Protein AF-A0A4Q5WMG8-F1 (afdb_monomer)

pLDDT: mean 74.18, std 16.04, range [34.22, 97.12]

Solvent-accessible surface area (backbone atoms only — not comparable to full-atom values): 19162 Å² total; per-residue (Å²): 140,80,82,79,72,59,67,67,62,57,50,54,51,52,55,51,47,68,37,91,47,24,36,39,25,26,40,69,76,47,24,26,70,40,66,24,59,32,27,23,61,64,59,67,42,54,52,83,79,45,47,76,34,47,55,70,83,68,33,53,94,82,35,58,58,57,60,50,50,57,48,37,65,74,70,71,45,76,41,74,49,71,60,38,54,49,50,34,102,74,25,78,77,41,50,23,27,38,36,38,31,67,62,82,51,93,60,24,33,36,37,39,44,38,79,52,71,91,78,73,96,59,90,67,56,60,63,52,51,55,48,40,53,52,28,49,5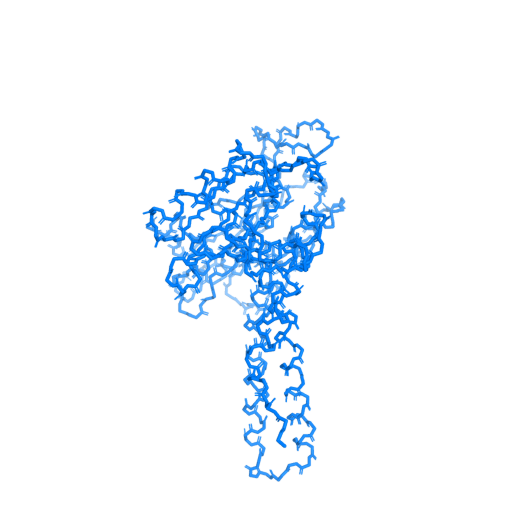2,52,32,59,63,48,49,53,59,42,52,49,52,36,50,51,36,54,59,48,58,76,76,50,54,80,88,48,45,63,60,38,49,50,51,41,54,50,37,57,50,49,49,55,52,38,52,64,54,31,64,67,58,65,36,86,66,64,72,56,39,82,36,59,63,64,64,42,50,51,52,39,50,52,51,47,52,70,75,66,66,83,74,69,46,78,42,79,48,72,50,87,84,65,75,65,42,80,38,27,63,68,55,51,33,51,37,51,40,36,51,52,50,52,38,54,62,50,27,35,99,86,42,82,82,22,38,37,37,42,34,38,46,82,39,75,79,42,77,42,86,45,95,89,54,79,62,42,63,43,41,82,45,77,48,80,46,57,68,34,88,74,75,58,78,93,43,63,90,43,54,56,37,71,61,39,59,96,53,92,89,56,73,18,44,55,49,27,50,32,42,48,42,25,49,59,72,66,50,78,79,82,135

Sequence (339 aa):
MIGAVPESATIASRVLDAMPFAVIGLSRRDTVTIVNPAAETLFQRSAPLLRGRPLTDLLPPDAPLLDFIDRARREGGVMSARSIRVASPHITPIDLDVSASPDGEEGGLVLTFLPVSRNVPDDTAAEVNAFAQIARMLGHEVKNPLAGIVGAAQLLARQARDEQQPLLTLIREEGARIERIVDRFTAFETFFSPRTRITNVHVVLDSVIDLAKASFGANSRFELLYDPSLPEIDVDPDHLHEAALNLVKNAIEAVGIGTKQPRISVATRYRAGFRFAGRDGPRARGALEISVTDNGPGVPEASVARVFEPFFTTKSGGAGIGLAVVVEIMQAHGGFVVL

Secondary structure (DSSP, 8-state):
------HHHHHHHHHHHH-SSEEEEE-TTSBEEEE-HHHHHHHTS-HHHHTTSBGGGTS-TT-HHHHHHHHHHHH-S-EEEEEEEEEETTEEEEEEEEEEEE-SSTT-EEEEEEE--SS---TTHHHHHHHHHHHHHHHHHHHHHHHHHHHHHHHHHTT--GGGHHHHHHHHHHHHHHHHHHHHHHGGGGGGS---EEE-HHHHHHHHHHHHHHHS-SSPEEEEE--TTPPPEEE-HHHHHHHHHHHHHHHHHHT-TT-SS-EEEEEEEEEET-----SSSSPPSEEEEEEEEE-SS---HHHHTTTTSTT--SSTT--S-HHHHHHHHHHHTT-----

Foldseek 3Di:
DPDPPPPVVVVVLVLQQPQCWWKWKADLQQATADTHPNVCVQLVHDPVVRHRHHCCVSAPPPQVVVVVLVVCLVVQAKDKDFQRWGDDPRGDTFGWIKIWGAPPPDNMIMIITHHHPPDDDDPPVPVVVSQLSSLQVCLVVVLVVLVVQLVVLVVCCVVDDPVCNVVSVVSNVVSVVVNVVSCLSNLLPPLQDAPWDFDDLVVLLVVLVVCCCVVLDDQEAEAEAEDPPDGTDGGRSVLSNLLSNLLSVVQSVQCPDPHDHKYKYWYWDWAAQDFFDDPPDDTDRIDIDIDIDIPGPDDPPVCQVPLLPAQDDPDDPDRSRSNVSNQSNQVSVRHGDHD

Nearest PDB structures (foldseek):
  5idj-assembly1_A-2  TM=5.979E-01  e=4.899E-11  Caulobacter vibrioides
  5idm-assembly2_B  TM=8.569E-01  e=1.133E-08  Caulobacter vibrioides
  3bwl-assembly2_C  TM=7.273E-01  e=2.717E-04  Haloarcula marismortui ATCC 43049
  3bwl-assembly2_D  TM=6.936E-01  e=2.565E-04  Haloarcula marismortui ATCC 43049
  3luq-assembly1_D  TM=7.312E-01  e=8.070E-04  Geobacter sulfurreducens PCA

Radius of gyration: 25.14 Å; Cα contacts (8 Å, |Δi|>4): 474; chains: 1; bounding box: 62×60×69 Å

Structure (mmCIF, N/CA/C/O backbone):
data_AF-A0A4Q5WMG8-F1
#
_entry.id   AF-A0A4Q5WMG8-F1
#
loop_
_atom_site.group_PDB
_atom_site.id
_atom_site.type_symbol
_atom_site.label_atom_id
_atom_site.label_alt_id
_atom_site.label_comp_id
_atom_site.label_asym_id
_atom_site.label_entity_id
_atom_site.label_seq_id
_atom_site.pdbx_PDB_ins_code
_atom_site.Cartn_x
_atom_site.Cartn_y
_atom_site.Cartn_z
_atom_site.occupancy
_atom_site.B_iso_or_equiv
_atom_site.auth_seq_id
_atom_site.auth_comp_id
_atom_site.auth_asym_id
_atom_site.auth_atom_id
_atom_site.pdbx_PDB_model_num
ATOM 1 N N . MET A 1 1 ? 30.616 -38.079 6.920 1.00 34.22 1 MET A N 1
ATOM 2 C CA . MET A 1 1 ? 30.778 -36.621 6.749 1.00 34.22 1 MET A CA 1
ATOM 3 C C . MET A 1 1 ? 29.888 -36.189 5.601 1.00 34.22 1 MET A C 1
ATOM 5 O O . MET A 1 1 ? 30.262 -36.388 4.456 1.00 34.22 1 MET A O 1
ATOM 9 N N . ILE A 1 2 ? 28.686 -35.703 5.902 1.00 39.81 2 ILE A N 1
ATOM 10 C CA . ILE A 1 2 ? 27.792 -35.087 4.917 1.00 39.81 2 ILE A CA 1
ATOM 11 C C . ILE A 1 2 ? 27.832 -33.604 5.265 1.00 39.81 2 ILE A C 1
ATOM 13 O O . ILE A 1 2 ? 27.447 -33.230 6.371 1.00 39.81 2 ILE A O 1
ATOM 17 N N . GLY A 1 3 ? 28.446 -32.805 4.392 1.00 37.12 3 GLY A N 1
ATOM 18 C CA . GLY A 1 3 ? 28.629 -31.376 4.610 1.00 37.12 3 GLY A CA 1
ATOM 19 C C . GLY A 1 3 ? 27.275 -30.690 4.718 1.00 37.12 3 GLY A C 1
ATOM 20 O O . GLY A 1 3 ? 26.473 -30.759 3.790 1.00 37.12 3 GLY A O 1
ATOM 21 N N . ALA A 1 4 ? 27.023 -30.053 5.858 1.00 41.16 4 ALA A N 1
ATOM 22 C CA . ALA A 1 4 ? 25.911 -29.135 6.009 1.00 41.16 4 ALA A CA 1
ATOM 23 C C . ALA A 1 4 ? 26.145 -27.962 5.049 1.00 41.16 4 ALA A C 1
ATOM 25 O O . ALA A 1 4 ? 27.058 -27.161 5.250 1.00 41.16 4 ALA A O 1
ATOM 26 N N . VAL A 1 5 ? 25.354 -27.883 3.979 1.00 46.25 5 VAL A N 1
ATOM 27 C CA . VAL A 1 5 ? 25.196 -26.628 3.239 1.00 46.25 5 VAL A CA 1
ATOM 28 C C . VAL A 1 5 ? 24.639 -25.618 4.250 1.00 46.25 5 VAL A C 1
ATOM 30 O O . VAL A 1 5 ? 23.683 -25.961 4.950 1.00 46.25 5 VAL A O 1
ATOM 33 N N . PRO A 1 6 ? 25.239 -24.426 4.409 1.00 51.66 6 PRO A N 1
ATO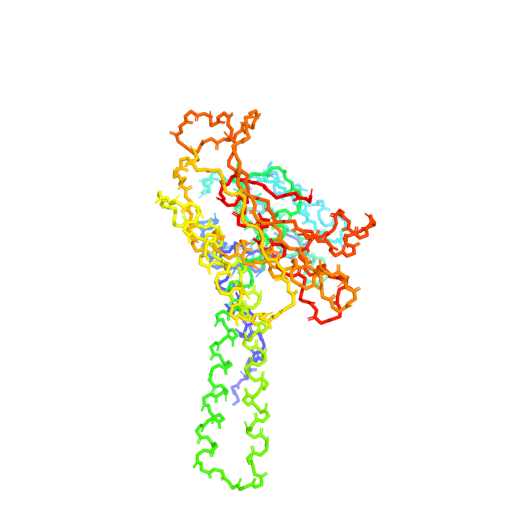M 34 C CA . PRO A 1 6 ? 24.832 -23.491 5.449 1.00 51.66 6 PRO A CA 1
ATOM 35 C C . PRO A 1 6 ? 23.354 -23.134 5.265 1.00 51.66 6 PRO A C 1
ATOM 37 O O . PRO A 1 6 ? 22.924 -22.749 4.178 1.00 51.66 6 PRO A O 1
ATOM 40 N N . GLU A 1 7 ? 22.574 -23.288 6.331 1.00 54.72 7 GLU A N 1
ATOM 41 C CA . GLU A 1 7 ? 21.117 -23.099 6.393 1.00 54.72 7 GLU A CA 1
ATOM 42 C C . GLU A 1 7 ? 20.665 -21.772 5.746 1.00 54.72 7 GLU A C 1
ATOM 44 O O . GLU A 1 7 ? 19.671 -21.728 5.020 1.00 54.72 7 GLU A O 1
ATOM 49 N N . SER A 1 8 ? 21.489 -20.724 5.868 1.00 47.50 8 SER A N 1
ATOM 50 C CA . SER A 1 8 ? 21.304 -19.410 5.238 1.00 47.50 8 SER A CA 1
ATOM 51 C C . SER A 1 8 ? 21.276 -19.435 3.703 1.00 47.50 8 SER A C 1
ATOM 53 O O . SER A 1 8 ? 20.473 -18.727 3.100 1.00 47.50 8 SER A O 1
ATOM 55 N N . ALA A 1 9 ? 22.101 -20.265 3.050 1.00 53.78 9 ALA A N 1
ATOM 56 C CA . ALA A 1 9 ? 22.107 -20.398 1.588 1.00 53.78 9 ALA A CA 1
ATOM 57 C C . ALA A 1 9 ? 20.835 -21.096 1.077 1.00 53.78 9 ALA A C 1
ATOM 59 O O . ALA A 1 9 ? 20.340 -20.798 -0.010 1.00 53.78 9 ALA A O 1
ATOM 60 N N . THR A 1 10 ? 20.266 -21.986 1.896 1.00 61.75 10 THR A N 1
ATOM 61 C CA . THR A 1 10 ? 19.022 -22.696 1.573 1.00 61.75 10 THR A CA 1
ATOM 62 C C . THR A 1 10 ? 17.812 -21.766 1.684 1.00 61.75 10 THR A C 1
ATOM 64 O O . THR A 1 10 ? 16.914 -21.829 0.847 1.00 61.75 10 THR A O 1
ATOM 67 N N . ILE A 1 11 ? 17.798 -20.872 2.678 1.00 58.81 11 ILE A N 1
ATOM 68 C CA . ILE A 1 11 ? 16.743 -19.860 2.839 1.00 58.81 11 ILE A CA 1
ATOM 69 C C . ILE A 1 11 ? 16.797 -18.842 1.696 1.00 58.81 11 ILE A C 1
ATOM 71 O O . ILE A 1 11 ? 15.778 -18.607 1.056 1.00 58.81 11 ILE A O 1
ATOM 75 N N . ALA A 1 12 ? 17.978 -18.299 1.379 1.00 58.78 12 ALA A N 1
ATOM 76 C CA . ALA A 1 12 ? 18.135 -17.333 0.290 1.00 58.78 12 ALA A CA 1
ATOM 77 C C . ALA A 1 12 ? 17.673 -17.893 -1.068 1.00 58.78 12 ALA A C 1
ATOM 79 O O . ALA A 1 12 ? 16.980 -17.201 -1.809 1.00 58.78 12 ALA A O 1
ATOM 80 N N . SER A 1 13 ? 17.988 -19.162 -1.366 1.00 69.69 13 SER A N 1
ATOM 81 C CA . SER A 1 13 ? 17.508 -19.832 -2.583 1.00 69.69 13 SER A CA 1
ATOM 82 C C . SER A 1 13 ? 15.987 -19.962 -2.608 1.00 69.69 13 SER A C 1
ATOM 84 O O . SER A 1 13 ? 15.378 -19.693 -3.634 1.00 69.69 13 SER A O 1
ATOM 86 N N . ARG A 1 14 ? 15.358 -20.344 -1.488 1.00 64.25 14 ARG A N 1
ATOM 87 C CA . ARG A 1 14 ? 13.894 -20.484 -1.415 1.00 64.25 14 ARG A CA 1
ATOM 88 C C . ARG A 1 14 ? 13.180 -19.150 -1.587 1.00 64.25 14 ARG A C 1
ATOM 90 O O . ARG A 1 14 ? 12.197 -19.089 -2.316 1.00 64.25 14 ARG A O 1
ATOM 97 N N . VAL A 1 15 ? 13.698 -18.099 -0.951 1.00 61.25 15 VAL A N 1
ATOM 98 C CA . VAL A 1 15 ? 13.162 -16.741 -1.090 1.00 61.25 15 VAL A CA 1
ATOM 99 C C . VAL A 1 15 ? 13.265 -16.292 -2.544 1.00 61.25 15 VAL A C 1
ATOM 101 O O . VAL A 1 15 ? 12.275 -15.845 -3.105 1.00 61.25 15 VAL A O 1
ATOM 104 N N . LEU A 1 16 ? 14.428 -16.468 -3.176 1.00 72.94 16 LEU A N 1
ATOM 105 C CA . LEU A 1 16 ? 14.641 -16.125 -4.581 1.00 72.94 16 LEU A CA 1
ATOM 106 C C . LEU A 1 16 ? 13.703 -16.900 -5.525 1.00 72.94 16 LEU A C 1
ATOM 108 O O . LEU A 1 16 ? 13.130 -16.308 -6.442 1.00 72.94 16 LEU A O 1
ATOM 112 N N . ASP A 1 17 ? 13.536 -18.204 -5.293 1.00 75.88 17 ASP A N 1
ATOM 113 C CA . ASP A 1 17 ? 12.710 -19.075 -6.133 1.00 75.88 17 ASP A CA 1
ATOM 114 C C . ASP A 1 17 ? 11.219 -18.739 -6.049 1.00 75.88 17 ASP A C 1
ATOM 116 O O . ASP A 1 17 ? 10.491 -18.897 -7.029 1.00 75.88 17 ASP A O 1
ATOM 120 N N . ALA A 1 18 ? 10.761 -18.258 -4.895 1.00 67.06 18 ALA A N 1
ATOM 121 C CA . ALA A 1 18 ? 9.368 -17.891 -4.692 1.00 67.06 18 ALA A CA 1
ATOM 122 C C . ALA A 1 18 ? 9.065 -16.409 -5.018 1.00 67.06 18 ALA A C 1
ATOM 124 O O . ALA A 1 18 ? 7.905 -16.000 -4.939 1.00 67.06 18 ALA A O 1
ATOM 125 N N . MET A 1 19 ? 10.059 -15.616 -5.455 1.00 64.12 19 MET A N 1
ATOM 126 C CA . MET A 1 19 ? 9.819 -14.247 -5.931 1.00 64.12 19 MET A CA 1
ATOM 127 C C . MET A 1 19 ? 8.925 -14.245 -7.189 1.00 64.12 19 MET A C 1
ATOM 129 O O . MET A 1 19 ? 9.229 -14.938 -8.162 1.00 64.12 19 MET A O 1
ATOM 133 N N . PRO A 1 20 ? 7.855 -13.425 -7.227 1.00 55.47 20 PRO A N 1
ATOM 134 C CA . PRO A 1 20 ? 6.907 -13.380 -8.346 1.00 55.47 20 PRO A CA 1
ATOM 135 C C . PRO A 1 20 ? 7.410 -12.564 -9.548 1.00 55.47 20 PRO A C 1
ATOM 137 O O . PRO A 1 20 ? 6.746 -12.505 -10.582 1.00 55.47 20 PRO A O 1
ATOM 140 N N . PHE A 1 21 ? 8.564 -11.914 -9.411 1.00 72.62 21 PHE A N 1
ATOM 141 C CA . PHE A 1 21 ? 9.220 -11.130 -10.448 1.00 72.62 21 PHE A CA 1
ATOM 142 C C . PHE A 1 21 ? 10.536 -11.787 -10.859 1.00 72.62 21 PHE A C 1
ATOM 144 O O . PHE A 1 21 ? 11.177 -12.498 -10.078 1.00 72.62 21 PHE A O 1
ATOM 151 N N . ALA A 1 22 ? 10.929 -11.572 -12.112 1.00 83.94 22 ALA A N 1
ATOM 152 C CA . ALA A 1 22 ? 12.136 -12.179 -12.645 1.00 83.94 22 ALA A CA 1
ATOM 153 C C . ALA A 1 22 ? 13.376 -11.533 -12.019 1.00 83.94 22 ALA A C 1
ATOM 155 O O . ALA A 1 22 ? 13.485 -10.307 -11.958 1.00 83.94 22 ALA A O 1
ATOM 156 N N . VAL A 1 23 ? 14.311 -12.376 -11.584 1.00 86.94 23 VAL A N 1
ATOM 157 C CA . VAL A 1 23 ? 15.609 -11.971 -11.042 1.00 86.94 23 VAL A CA 1
ATOM 158 C C . VAL A 1 23 ? 16.715 -12.690 -11.803 1.00 86.94 23 VAL A C 1
ATOM 160 O O . VAL A 1 23 ? 16.703 -13.919 -11.923 1.00 86.94 23 VAL A O 1
ATOM 163 N N . ILE A 1 24 ? 17.678 -11.918 -12.307 1.00 92.62 24 ILE A N 1
ATOM 164 C CA . ILE A 1 24 ? 18.869 -12.422 -12.995 1.00 92.62 24 ILE A CA 1
ATOM 165 C C . ILE A 1 24 ? 20.121 -11.845 -12.353 1.00 92.62 24 ILE A C 1
ATOM 167 O O . ILE A 1 24 ? 20.258 -10.638 -12.233 1.00 92.62 24 ILE A O 1
ATOM 171 N N . GLY A 1 25 ? 21.068 -12.706 -12.001 1.00 91.19 25 GLY A N 1
ATOM 172 C CA . GLY A 1 25 ? 22.419 -12.291 -11.626 1.00 91.19 25 GLY A CA 1
ATOM 173 C C . GLY A 1 25 ? 23.333 -12.302 -12.842 1.00 91.19 25 GLY A C 1
ATOM 174 O O . GLY A 1 25 ? 23.215 -13.193 -13.685 1.00 91.19 25 GLY A O 1
ATOM 175 N N . LEU A 1 26 ? 24.252 -11.348 -12.923 1.00 93.88 26 LEU A N 1
ATOM 176 C CA . LEU A 1 26 ? 25.259 -11.227 -13.968 1.00 93.88 26 LEU A CA 1
ATOM 177 C C . LEU A 1 26 ? 26.656 -11.125 -13.354 1.00 93.88 26 LEU A C 1
ATOM 179 O O . LEU A 1 26 ? 26.894 -10.328 -12.452 1.00 93.88 26 LEU A O 1
ATOM 183 N N . SER A 1 27 ? 27.610 -11.873 -13.906 1.00 92.62 27 SER A N 1
ATOM 184 C CA . SER A 1 27 ? 29.038 -11.707 -13.609 1.00 92.62 27 SER A CA 1
ATOM 185 C C . SER A 1 27 ? 29.580 -10.410 -14.211 1.00 92.62 27 SER A C 1
ATOM 187 O O . SER A 1 27 ? 28.927 -9.799 -15.050 1.00 92.62 27 SER A O 1
ATOM 189 N N . ARG A 1 28 ? 30.833 -10.039 -13.918 1.00 88.69 28 ARG A N 1
ATOM 190 C CA . ARG A 1 28 ? 31.536 -8.906 -14.563 1.00 88.69 28 ARG A CA 1
ATOM 191 C C . ARG A 1 28 ? 31.589 -8.948 -16.099 1.00 88.69 28 ARG A C 1
ATOM 193 O O . ARG A 1 28 ? 31.864 -7.929 -16.722 1.00 88.69 28 ARG A O 1
ATOM 200 N N . ARG A 1 29 ? 31.353 -10.110 -16.714 1.00 89.81 29 ARG A N 1
ATOM 201 C CA . ARG A 1 29 ? 31.344 -10.306 -18.176 1.00 89.81 29 ARG A CA 1
ATOM 202 C C . ARG A 1 29 ? 29.933 -10.528 -18.734 1.00 89.81 29 ARG A C 1
ATOM 204 O O . ARG A 1 29 ? 29.784 -11.244 -19.719 1.00 89.81 29 ARG A O 1
ATOM 211 N N . ASP A 1 30 ? 28.909 -10.031 -18.042 1.00 90.75 30 ASP A N 1
ATOM 212 C CA . ASP A 1 30 ? 27.487 -10.166 -18.411 1.00 90.75 30 ASP A CA 1
ATOM 213 C C . ASP A 1 30 ? 27.039 -11.610 -18.644 1.00 90.75 30 ASP A C 1
ATOM 215 O O . ASP A 1 30 ? 26.125 -11.903 -19.414 1.00 90.75 30 ASP A O 1
ATOM 219 N N . THR A 1 31 ? 27.701 -12.535 -17.951 1.00 94.25 31 THR A N 1
ATOM 220 C CA . THR A 1 31 ? 27.341 -13.948 -17.953 1.00 94.25 31 THR A CA 1
ATOM 221 C C . THR A 1 31 ? 26.332 -14.201 -16.848 1.00 94.25 31 THR A C 1
ATOM 223 O O . THR A 1 31 ? 26.583 -13.828 -15.705 1.00 94.25 31 THR A O 1
ATOM 226 N N . VAL A 1 32 ? 25.225 -14.864 -17.167 1.00 94.50 32 VAL A N 1
ATOM 227 C CA . VAL A 1 32 ? 24.146 -15.147 -16.217 1.00 94.50 32 VAL A CA 1
ATOM 228 C C . VAL A 1 32 ? 24.626 -16.087 -15.103 1.00 94.50 32 VAL A C 1
ATOM 230 O O . VAL A 1 32 ? 25.038 -17.217 -15.370 1.00 94.50 32 VAL A O 1
ATOM 233 N N . THR A 1 33 ? 24.553 -15.638 -13.851 1.00 91.75 33 THR A N 1
ATOM 234 C CA . THR A 1 33 ? 24.961 -16.383 -12.644 1.00 91.75 33 THR A CA 1
ATOM 235 C C . THR A 1 33 ? 23.762 -16.870 -11.833 1.00 91.75 33 THR A C 1
ATOM 237 O O . THR A 1 33 ? 23.741 -18.020 -11.392 1.00 91.75 33 THR A O 1
ATOM 240 N N . ILE A 1 34 ? 22.734 -16.033 -11.687 1.00 89.25 34 ILE A N 1
ATOM 241 C CA . ILE A 1 34 ? 21.521 -16.317 -10.912 1.00 89.25 34 ILE A CA 1
ATOM 242 C C . ILE A 1 34 ? 20.316 -16.270 -11.849 1.00 89.25 34 ILE A C 1
ATOM 244 O O . ILE A 1 34 ? 20.245 -15.416 -12.726 1.00 89.25 34 ILE A O 1
ATOM 248 N N . VAL A 1 35 ? 19.387 -17.208 -11.671 1.00 92.06 35 VAL A N 1
ATOM 249 C CA . VAL A 1 35 ? 18.112 -17.278 -12.397 1.00 92.06 35 VAL A CA 1
ATOM 250 C C . VAL A 1 35 ? 17.090 -17.878 -11.448 1.00 92.06 35 VAL A C 1
ATOM 252 O O . VAL A 1 35 ? 17.360 -18.963 -10.917 1.00 92.06 35 VAL A O 1
ATOM 255 N N . ASN A 1 36 ? 15.966 -17.190 -11.261 1.00 88.81 36 ASN A N 1
ATOM 256 C CA . ASN A 1 36 ? 14.803 -17.695 -10.535 1.00 88.81 36 ASN A CA 1
ATOM 257 C C . ASN A 1 36 ? 13.689 -18.178 -11.499 1.00 88.81 36 ASN A C 1
ATOM 259 O O . ASN A 1 36 ? 13.740 -17.870 -12.694 1.00 88.81 36 ASN A O 1
ATOM 263 N N . PRO A 1 37 ? 12.655 -18.893 -11.018 1.00 86.69 37 PRO A N 1
ATOM 264 C CA . PRO A 1 37 ? 11.574 -19.418 -11.861 1.00 86.69 37 PRO A CA 1
ATOM 265 C C . PRO A 1 37 ? 10.799 -18.350 -12.649 1.00 86.69 37 PRO A C 1
ATOM 267 O O . PRO A 1 37 ? 10.381 -18.575 -13.790 1.00 86.69 37 PRO A O 1
ATOM 270 N N . ALA A 1 38 ? 10.632 -17.152 -12.083 1.00 80.06 38 ALA A N 1
ATOM 271 C CA . ALA A 1 38 ? 10.012 -16.037 -12.794 1.00 80.06 38 ALA A CA 1
ATOM 272 C C . ALA A 1 38 ? 10.880 -15.558 -13.974 1.00 80.06 38 ALA A C 1
ATOM 274 O O . ALA A 1 38 ? 10.344 -15.237 -15.036 1.00 80.06 38 ALA A O 1
ATOM 275 N N . ALA A 1 39 ? 12.212 -15.581 -13.847 1.00 88.69 39 ALA A N 1
ATOM 276 C CA . ALA A 1 39 ? 13.126 -15.320 -14.957 1.00 88.69 39 ALA A CA 1
ATOM 277 C C . ALA A 1 39 ? 13.085 -16.430 -16.016 1.00 88.69 39 ALA A C 1
ATOM 279 O O . ALA A 1 39 ? 13.090 -16.120 -17.206 1.00 88.69 39 ALA A O 1
ATOM 280 N N . GLU A 1 40 ? 12.958 -17.703 -15.628 1.00 87.44 40 GLU A N 1
ATOM 281 C CA . GLU A 1 40 ? 12.751 -18.790 -16.601 1.00 87.44 40 GLU A CA 1
ATOM 282 C C . GLU A 1 40 ? 11.484 -18.566 -17.436 1.00 87.44 40 GLU A C 1
ATOM 284 O O . GLU A 1 40 ? 11.486 -18.750 -18.656 1.00 87.44 40 GLU A O 1
ATOM 289 N N . THR A 1 41 ? 10.417 -18.105 -16.779 1.00 84.81 41 THR A N 1
ATOM 290 C CA . THR A 1 41 ? 9.138 -17.775 -17.418 1.00 84.81 41 THR A CA 1
ATOM 291 C C . THR A 1 41 ? 9.275 -16.572 -18.352 1.00 84.81 41 THR A C 1
ATOM 293 O O . THR A 1 41 ? 8.830 -16.634 -19.497 1.00 84.81 41 THR A O 1
ATOM 296 N N . LEU A 1 42 ? 9.929 -15.496 -17.898 1.00 84.75 42 LEU A N 1
ATOM 297 C CA . LEU A 1 42 ? 10.135 -14.279 -18.687 1.00 84.75 42 LEU A CA 1
ATOM 298 C C . LEU A 1 42 ? 10.961 -14.546 -19.954 1.00 84.75 42 LEU A C 1
ATOM 300 O O . LEU A 1 42 ? 10.600 -14.092 -21.037 1.00 84.75 42 LEU A O 1
ATOM 304 N N . PHE A 1 43 ? 12.053 -15.303 -19.827 1.00 86.88 43 PHE A N 1
ATOM 305 C CA . PHE A 1 43 ? 12.955 -15.614 -20.940 1.00 86.88 43 PHE A CA 1
ATOM 306 C C . PHE A 1 43 ? 12.532 -16.857 -21.741 1.00 86.88 43 PHE A C 1
ATOM 308 O O . PHE A 1 43 ? 13.203 -17.212 -22.712 1.00 86.88 43 PHE A O 1
ATOM 315 N N . GLN A 1 44 ? 11.438 -17.517 -21.339 1.00 86.25 44 GLN A N 1
ATOM 316 C CA . GLN A 1 44 ? 10.924 -18.774 -21.897 1.00 86.25 44 GLN A CA 1
ATOM 317 C C . GLN A 1 44 ? 11.997 -19.864 -22.060 1.00 86.25 44 GLN A C 1
ATOM 319 O O . GLN A 1 44 ? 12.039 -20.595 -23.054 1.00 86.25 44 GLN A O 1
ATOM 324 N N . ARG A 1 45 ? 12.907 -19.964 -21.087 1.00 89.00 45 ARG A N 1
ATOM 325 C CA . ARG A 1 45 ? 14.033 -20.908 -21.085 1.00 89.00 45 ARG A CA 1
ATOM 326 C C . ARG A 1 45 ? 14.337 -21.351 -19.666 1.00 89.00 45 ARG A C 1
ATOM 328 O O . ARG A 1 45 ? 14.255 -20.555 -18.742 1.00 89.00 45 ARG A O 1
ATOM 335 N N . SER A 1 46 ? 14.745 -22.604 -19.503 1.00 91.00 46 SER A N 1
ATOM 336 C CA . SER A 1 46 ? 15.090 -23.120 -18.182 1.00 91.00 46 SER A CA 1
ATOM 337 C C . SER A 1 46 ? 16.413 -22.551 -17.654 1.00 91.00 46 SER A C 1
ATOM 339 O O . SER A 1 46 ? 17.306 -22.175 -18.420 1.00 91.00 46 SER A O 1
ATOM 341 N N . ALA A 1 47 ? 16.584 -22.544 -16.334 1.00 89.12 47 ALA A N 1
ATOM 342 C CA . ALA A 1 47 ? 17.758 -22.027 -15.648 1.00 89.12 47 ALA A CA 1
ATOM 343 C C . ALA A 1 47 ? 19.068 -22.679 -16.131 1.00 89.12 47 ALA A C 1
ATOM 345 O O . ALA A 1 47 ? 20.033 -21.940 -16.327 1.00 89.12 47 ALA A O 1
ATOM 346 N N . PRO A 1 48 ? 19.145 -23.999 -16.417 1.00 91.31 48 PRO A N 1
ATOM 347 C CA . PRO A 1 48 ? 20.346 -24.604 -17.001 1.00 91.31 48 PRO A CA 1
ATOM 348 C C . PRO A 1 48 ? 20.704 -24.092 -18.404 1.00 91.31 48 PRO A C 1
ATOM 350 O O . PRO A 1 48 ? 21.864 -24.163 -18.795 1.00 91.31 48 PRO A O 1
ATOM 353 N N . LEU A 1 49 ? 19.730 -23.598 -19.177 1.00 88.81 49 LEU A N 1
ATOM 354 C CA . LEU A 1 49 ? 19.971 -23.026 -20.508 1.00 88.81 49 LEU A CA 1
ATOM 355 C C . LEU A 1 49 ? 20.378 -21.552 -20.449 1.00 88.81 49 LEU A C 1
ATOM 357 O O . LEU A 1 49 ? 20.986 -21.055 -21.399 1.00 88.81 49 LEU A O 1
ATOM 361 N N . LEU A 1 50 ? 20.027 -20.869 -19.359 1.00 90.44 50 LEU A N 1
ATOM 362 C CA . LEU A 1 50 ? 20.325 -19.461 -19.122 1.00 90.44 50 LEU A CA 1
ATOM 363 C C . LEU A 1 50 ? 21.663 -19.280 -18.393 1.00 90.44 50 LEU A C 1
ATOM 365 O O . LEU A 1 50 ? 22.485 -18.476 -18.825 1.00 90.44 50 LEU A O 1
ATOM 369 N N . ARG A 1 51 ? 21.914 -20.043 -17.321 1.00 93.56 51 ARG A N 1
ATOM 370 C CA . ARG A 1 51 ? 23.132 -19.928 -16.503 1.00 93.56 51 ARG A CA 1
ATOM 371 C C . ARG A 1 51 ? 24.393 -20.216 -17.315 1.00 93.56 51 ARG A C 1
ATOM 373 O O . ARG A 1 51 ? 24.447 -21.149 -18.112 1.00 93.56 51 ARG A O 1
ATOM 380 N N . GLY A 1 52 ? 25.428 -19.417 -17.078 1.00 91.00 52 GLY A N 1
ATOM 381 C CA . GLY A 1 52 ? 26.719 -19.529 -17.752 1.00 91.00 52 GLY A CA 1
ATOM 382 C C . GLY A 1 52 ? 26.747 -18.967 -19.175 1.00 91.00 52 GLY A C 1
ATOM 383 O O . GLY A 1 52 ? 27.804 -19.009 -19.801 1.00 91.00 52 GLY A O 1
ATOM 384 N N . ARG A 1 53 ? 25.634 -18.425 -19.689 1.00 92.56 53 ARG A N 1
ATOM 385 C CA . ARG A 1 53 ? 25.592 -17.771 -21.004 1.00 92.56 53 ARG A CA 1
ATOM 386 C C . ARG A 1 53 ? 25.697 -16.253 -20.892 1.00 92.56 53 ARG A C 1
ATOM 388 O O . ARG A 1 53 ? 25.194 -15.693 -19.916 1.00 92.56 53 ARG A O 1
ATOM 395 N N . PRO A 1 54 ? 26.327 -15.577 -21.865 1.00 91.88 54 PRO A N 1
ATOM 396 C CA . PRO A 1 54 ? 26.286 -14.126 -21.941 1.00 91.88 54 PRO A CA 1
ATOM 397 C C . PRO A 1 54 ? 24.869 -13.660 -22.295 1.00 91.88 54 PRO A C 1
ATOM 399 O O . PRO A 1 54 ? 24.179 -14.282 -23.105 1.00 91.88 54 PRO A O 1
ATOM 402 N N . LEU A 1 55 ? 24.423 -12.555 -21.700 1.00 87.62 55 LEU A N 1
ATOM 403 C CA . LEU A 1 55 ? 23.071 -12.032 -21.923 1.00 87.62 55 LEU A CA 1
ATOM 404 C C . LEU A 1 55 ? 22.825 -11.636 -23.394 1.00 87.62 55 LEU A C 1
ATOM 406 O O . LEU A 1 55 ? 21.701 -11.727 -23.886 1.00 87.62 55 LEU A O 1
ATOM 410 N N . THR A 1 56 ? 23.886 -11.285 -24.122 1.00 88.44 56 THR A N 1
ATOM 411 C CA . THR A 1 56 ? 23.880 -11.003 -25.567 1.00 88.44 56 THR A CA 1
ATOM 412 C C . THR A 1 56 ? 23.482 -12.202 -26.435 1.00 88.44 56 THR A C 1
ATOM 414 O O . THR A 1 56 ? 23.072 -12.011 -27.571 1.00 88.44 56 THR A O 1
ATOM 417 N N . ASP A 1 57 ? 23.566 -13.437 -25.926 1.00 88.06 57 ASP A N 1
ATOM 418 C CA . ASP A 1 57 ? 23.059 -14.626 -26.636 1.00 88.06 57 ASP A CA 1
ATOM 419 C C . ASP A 1 57 ? 21.531 -14.766 -26.510 1.00 88.06 57 ASP A C 1
ATOM 421 O O . ASP A 1 57 ? 20.900 -15.566 -27.209 1.00 88.06 57 ASP A O 1
ATOM 425 N N . LEU A 1 58 ? 20.937 -14.049 -25.552 1.00 84.19 58 LEU A N 1
ATOM 426 C CA . LEU A 1 58 ? 19.523 -14.130 -25.191 1.00 84.19 58 LEU A CA 1
ATOM 427 C C . LEU A 1 58 ? 18.716 -12.956 -25.752 1.00 84.19 58 LEU A C 1
ATOM 429 O O . LEU A 1 58 ? 17.501 -13.081 -25.924 1.00 84.19 58 LEU A O 1
ATOM 433 N N . LEU A 1 59 ? 19.386 -11.840 -26.040 1.00 87.75 59 LEU A N 1
ATOM 434 C CA . LEU A 1 59 ? 18.792 -10.584 -26.480 1.00 87.75 59 LEU A CA 1
ATOM 435 C C . LEU A 1 59 ? 19.415 -10.113 -27.801 1.00 87.75 59 LEU A C 1
ATOM 437 O O . LEU A 1 59 ? 20.588 -10.382 -28.054 1.00 87.75 59 LEU A O 1
ATOM 441 N N . PRO A 1 60 ? 18.662 -9.382 -28.637 1.00 85.81 60 PRO A N 1
ATOM 442 C CA . PRO A 1 60 ? 19.216 -8.684 -29.791 1.00 85.81 60 PRO A CA 1
ATOM 443 C C . PRO A 1 60 ? 20.360 -7.728 -29.397 1.00 85.81 60 PRO A C 1
ATOM 445 O O . PRO A 1 60 ? 20.296 -7.139 -28.316 1.00 85.81 60 PRO A O 1
ATOM 448 N N . PRO A 1 61 ? 21.374 -7.516 -30.259 1.00 84.06 61 PRO A N 1
ATOM 449 C CA . PRO A 1 61 ? 22.479 -6.593 -29.975 1.00 84.06 61 PRO A CA 1
ATOM 450 C C . PRO A 1 61 ? 22.048 -5.142 -29.721 1.00 84.06 61 PRO A C 1
ATOM 452 O O . PRO A 1 61 ? 22.770 -4.400 -29.070 1.00 84.06 61 PRO A O 1
ATOM 455 N N . ASP A 1 62 ? 20.888 -4.741 -30.239 1.00 83.69 62 ASP A N 1
ATOM 456 C CA . ASP A 1 62 ? 20.278 -3.416 -30.101 1.00 83.69 62 ASP A CA 1
ATOM 457 C C . ASP A 1 62 ? 19.227 -3.349 -28.977 1.00 83.69 62 ASP A C 1
ATOM 459 O O . ASP A 1 62 ? 18.449 -2.398 -28.898 1.00 83.69 62 ASP A O 1
ATOM 463 N N . ALA A 1 63 ? 19.164 -4.362 -28.106 1.00 86.38 63 ALA A N 1
ATOM 464 C CA . ALA A 1 63 ? 18.202 -4.388 -27.015 1.00 86.38 63 ALA A CA 1
ATOM 465 C C . ALA A 1 63 ? 18.482 -3.256 -25.999 1.00 86.38 63 ALA A C 1
ATOM 467 O O . ALA A 1 63 ? 19.563 -3.236 -25.408 1.00 86.38 63 ALA A O 1
ATOM 468 N N . PRO A 1 64 ? 17.493 -2.395 -25.671 1.00 83.25 64 PRO A N 1
ATOM 469 C CA . PRO A 1 64 ? 17.665 -1.296 -24.707 1.00 83.25 64 PRO A CA 1
ATOM 470 C C . PRO A 1 64 ? 18.116 -1.744 -23.307 1.00 83.25 64 PRO A C 1
ATOM 472 O O . PRO A 1 64 ? 18.684 -0.970 -22.539 1.00 83.25 64 PRO A O 1
ATOM 475 N N . LEU A 1 65 ? 17.857 -3.008 -22.963 1.00 87.88 65 LEU A N 1
ATOM 476 C CA . LEU A 1 65 ? 18.313 -3.623 -21.721 1.00 87.88 65 LEU A CA 1
ATOM 477 C C . LEU A 1 65 ? 19.846 -3.734 -21.647 1.00 87.88 65 LEU A C 1
ATOM 479 O O . LEU A 1 65 ? 20.402 -3.591 -20.562 1.00 87.88 65 LEU A O 1
ATOM 483 N N . LEU A 1 66 ? 20.532 -3.959 -22.773 1.00 90.19 66 LEU A N 1
ATOM 484 C CA . LEU A 1 66 ? 21.996 -4.037 -22.810 1.00 90.19 66 LEU A CA 1
ATOM 485 C C . LEU A 1 66 ? 22.621 -2.665 -22.521 1.00 90.19 66 LEU A C 1
ATOM 487 O O . LEU A 1 66 ? 23.483 -2.563 -21.650 1.00 90.19 66 LEU A O 1
ATOM 491 N N . ASP A 1 67 ? 22.099 -1.601 -23.139 1.00 84.50 67 ASP A N 1
ATOM 492 C CA . ASP A 1 67 ? 22.536 -0.220 -22.879 1.00 84.50 67 ASP A CA 1
ATOM 493 C C . ASP A 1 67 ? 22.349 0.180 -21.407 1.00 84.50 67 ASP A C 1
ATOM 495 O O . ASP A 1 67 ? 23.191 0.861 -20.809 1.00 84.50 67 ASP A O 1
ATOM 499 N N . PHE A 1 68 ? 21.235 -0.253 -20.808 1.00 83.06 68 PHE A N 1
ATOM 500 C CA . PHE A 1 68 ? 20.950 -0.049 -19.391 1.00 83.06 68 PHE A CA 1
ATOM 501 C C . PHE A 1 68 ? 21.981 -0.746 -18.494 1.00 83.06 68 PHE A C 1
ATOM 503 O O . PHE A 1 68 ? 22.507 -0.119 -17.575 1.00 83.06 68 PHE A O 1
ATOM 510 N N . ILE A 1 69 ? 22.317 -2.008 -18.773 1.00 88.44 69 ILE A N 1
ATOM 511 C CA . ILE A 1 69 ? 23.317 -2.768 -18.005 1.00 88.44 69 ILE A CA 1
ATOM 512 C C . ILE A 1 69 ? 24.693 -2.109 -18.111 1.00 88.44 69 ILE A C 1
ATOM 514 O O . ILE A 1 69 ? 25.353 -1.884 -17.094 1.00 88.44 69 ILE A O 1
ATOM 518 N N . ASP A 1 70 ? 25.095 -1.718 -19.318 1.00 86.06 70 ASP A N 1
ATOM 519 C CA . ASP A 1 70 ? 26.357 -1.022 -19.563 1.00 86.06 70 ASP A CA 1
ATOM 520 C C . ASP A 1 70 ? 26.456 0.287 -18.776 1.00 86.06 70 ASP A C 1
ATOM 522 O O . ASP A 1 70 ? 27.514 0.629 -18.237 1.00 86.06 70 ASP A O 1
ATOM 526 N N . ARG A 1 71 ? 25.351 1.034 -18.683 1.00 74.44 71 ARG A N 1
ATOM 527 C CA . ARG A 1 71 ? 25.299 2.257 -17.879 1.00 74.44 71 ARG A CA 1
ATOM 528 C C . ARG A 1 71 ? 25.366 1.954 -16.380 1.00 74.44 71 ARG A C 1
ATOM 530 O O . ARG A 1 71 ? 26.177 2.579 -15.698 1.00 74.44 71 ARG A O 1
ATOM 537 N N . ALA A 1 72 ? 24.624 0.957 -15.893 1.00 78.38 72 ALA A N 1
ATOM 538 C CA . ALA A 1 72 ? 24.660 0.537 -14.489 1.00 78.38 72 ALA A CA 1
ATOM 539 C C . ALA A 1 72 ? 26.079 0.131 -14.047 1.00 78.38 72 ALA A C 1
ATOM 541 O O . ALA A 1 72 ? 26.536 0.514 -12.969 1.00 78.38 72 ALA A O 1
ATOM 542 N N . ARG A 1 73 ? 26.828 -0.565 -14.915 1.00 82.44 73 ARG A N 1
ATOM 543 C CA . ARG A 1 73 ? 28.234 -0.929 -14.665 1.00 82.44 73 ARG A CA 1
ATOM 544 C C . ARG A 1 73 ? 29.161 0.270 -14.522 1.00 82.44 73 ARG A C 1
ATOM 546 O O . ARG A 1 73 ? 30.075 0.228 -13.704 1.00 82.44 73 ARG A O 1
ATOM 553 N N . ARG A 1 74 ? 28.971 1.306 -15.343 1.00 81.00 74 ARG A N 1
ATOM 554 C CA . ARG A 1 74 ? 29.813 2.512 -15.311 1.00 81.00 74 ARG A CA 1
ATOM 555 C C . ARG A 1 74 ? 29.546 3.367 -14.076 1.00 81.00 74 ARG A C 1
ATOM 557 O O . ARG A 1 74 ? 30.483 3.959 -13.553 1.00 81.00 74 ARG A O 1
ATOM 564 N N . GLU A 1 75 ? 28.292 3.444 -13.641 1.00 70.94 75 GLU A N 1
ATOM 565 C CA . GLU A 1 75 ? 27.872 4.300 -12.525 1.00 70.94 75 GLU A CA 1
ATOM 566 C C . GLU A 1 75 ? 28.120 3.654 -11.148 1.00 70.94 75 GLU A C 1
ATOM 568 O O . GLU A 1 75 ? 28.353 4.372 -10.179 1.00 70.94 75 GLU A O 1
ATOM 573 N N . GLY A 1 76 ? 28.154 2.317 -11.056 1.00 60.06 76 GLY A N 1
ATOM 574 C CA . GLY A 1 76 ? 28.631 1.597 -9.864 1.00 60.06 76 GLY A CA 1
ATOM 575 C C . GLY A 1 76 ? 27.694 1.636 -8.648 1.00 60.06 76 GLY A C 1
ATOM 576 O O . GLY A 1 76 ? 28.136 1.382 -7.529 1.00 60.06 76 GLY A O 1
ATOM 577 N N . GLY A 1 77 ? 26.410 1.941 -8.855 1.00 57.62 77 GLY A N 1
ATOM 578 C CA . GLY A 1 77 ? 25.378 2.019 -7.818 1.00 57.62 77 GLY A CA 1
ATOM 579 C C . GLY A 1 77 ? 24.065 1.360 -8.242 1.00 57.62 77 GLY A C 1
ATOM 580 O O . GLY A 1 77 ? 23.984 0.739 -9.301 1.00 57.62 77 GLY A O 1
ATOM 581 N N . VAL A 1 78 ? 23.034 1.481 -7.402 1.00 55.06 78 VAL A N 1
ATOM 582 C CA . VAL A 1 78 ? 21.684 1.011 -7.749 1.00 55.06 78 VAL A CA 1
ATOM 583 C C . VAL A 1 78 ? 21.091 1.936 -8.809 1.00 55.06 78 VAL A C 1
ATOM 585 O O . VAL A 1 78 ? 21.088 3.153 -8.636 1.00 55.06 78 VAL A O 1
ATOM 588 N N . MET A 1 79 ? 20.583 1.361 -9.896 1.00 63.34 79 MET A N 1
ATOM 589 C CA . MET A 1 79 ? 19.992 2.097 -11.007 1.00 63.34 79 MET A CA 1
ATOM 590 C C . MET A 1 79 ? 18.669 1.466 -11.416 1.00 63.34 79 MET A C 1
ATOM 592 O O . MET A 1 79 ? 18.551 0.247 -11.455 1.00 63.34 79 MET A O 1
ATOM 596 N N . SER A 1 80 ? 17.695 2.292 -11.781 1.00 65.31 80 SER A N 1
ATOM 597 C CA . SER A 1 80 ? 16.400 1.830 -12.277 1.00 65.31 80 SER A CA 1
ATOM 598 C C . SER A 1 80 ? 16.053 2.528 -13.587 1.00 65.31 80 SER A C 1
ATOM 600 O O . SER A 1 80 ? 16.412 3.687 -13.806 1.00 65.31 80 SER A O 1
ATOM 602 N N . ALA A 1 81 ? 15.374 1.818 -14.480 1.00 62.03 81 ALA A N 1
ATOM 603 C CA . ALA A 1 81 ? 14.862 2.344 -15.735 1.00 62.03 81 ALA A CA 1
ATOM 604 C C . ALA A 1 81 ? 13.468 1.791 -16.002 1.00 62.03 81 ALA A C 1
ATOM 606 O O . ALA A 1 81 ? 13.167 0.641 -15.687 1.00 62.03 81 ALA A O 1
ATOM 607 N N . ARG A 1 82 ? 12.617 2.631 -16.587 1.00 63.38 82 ARG A N 1
ATOM 608 C CA . ARG A 1 82 ? 11.205 2.320 -16.789 1.00 63.38 82 ARG A CA 1
ATOM 609 C C . ARG A 1 82 ? 10.914 1.973 -18.230 1.00 63.38 82 ARG A C 1
ATOM 611 O O . ARG A 1 82 ? 11.528 2.535 -19.136 1.00 63.38 82 ARG A O 1
ATOM 618 N N . SER A 1 83 ? 9.933 1.097 -18.430 1.00 74.62 83 SER A N 1
ATOM 619 C CA . SER A 1 83 ? 9.462 0.706 -19.765 1.00 74.62 83 SER A CA 1
ATOM 620 C C . SER A 1 83 ? 10.592 0.288 -20.716 1.00 74.62 83 SER A C 1
ATOM 622 O O . SER A 1 83 ? 10.570 0.606 -21.907 1.00 74.62 83 SER A O 1
ATOM 624 N N . ILE A 1 84 ? 11.584 -0.443 -20.198 1.00 80.19 84 ILE A N 1
ATOM 625 C CA . ILE A 1 84 ? 12.578 -1.106 -21.036 1.00 80.19 84 ILE A CA 1
ATOM 626 C C . ILE A 1 84 ? 11.862 -2.201 -21.809 1.00 80.19 84 ILE A C 1
ATOM 628 O O . ILE A 1 84 ? 11.303 -3.139 -21.236 1.00 80.19 84 ILE A O 1
ATOM 632 N N . ARG A 1 85 ? 11.905 -2.085 -23.133 1.00 81.38 85 ARG A N 1
ATOM 633 C CA . ARG A 1 85 ? 11.388 -3.118 -24.016 1.00 81.38 85 ARG A CA 1
ATOM 634 C C . ARG A 1 85 ? 12.342 -4.303 -24.033 1.00 81.38 85 ARG A C 1
ATOM 636 O O . ARG A 1 85 ? 13.465 -4.194 -24.522 1.00 81.38 85 ARG A O 1
ATOM 643 N N . VAL A 1 86 ? 11.864 -5.441 -23.548 1.00 84.19 86 VAL A N 1
ATOM 644 C CA . VAL A 1 86 ? 12.546 -6.728 -23.653 1.00 84.19 86 VAL A CA 1
ATOM 645 C C . VAL A 1 86 ? 11.853 -7.540 -24.736 1.00 84.19 86 VAL A C 1
ATOM 647 O O . VAL A 1 86 ? 10.658 -7.824 -24.665 1.00 84.19 86 VAL A O 1
ATOM 650 N N . ALA A 1 87 ? 12.610 -7.880 -25.772 1.00 80.81 87 ALA A N 1
ATOM 651 C CA . ALA A 1 87 ? 12.144 -8.679 -26.892 1.00 80.81 87 ALA A CA 1
ATOM 652 C C . ALA A 1 87 ? 13.283 -9.570 -27.379 1.00 80.81 87 ALA A C 1
ATOM 654 O O . ALA A 1 87 ? 14.444 -9.165 -27.384 1.00 80.81 87 ALA A O 1
ATOM 655 N N . SER A 1 88 ? 12.951 -10.779 -27.813 1.00 78.38 88 SER A N 1
ATOM 656 C CA . SER A 1 88 ? 13.877 -11.668 -28.513 1.00 78.38 88 SER A CA 1
ATOM 657 C C . SER A 1 88 ? 13.078 -12.579 -29.447 1.00 78.38 88 SER A C 1
ATOM 659 O O . SER A 1 88 ? 11.850 -12.616 -29.347 1.00 78.38 88 SER A O 1
ATOM 661 N N . PRO A 1 89 ? 13.721 -13.364 -30.329 1.00 75.06 89 PRO A N 1
ATOM 662 C CA . PRO A 1 89 ? 13.018 -14.345 -31.160 1.00 75.06 89 PRO A CA 1
ATOM 663 C C . PRO A 1 89 ? 12.125 -15.325 -30.377 1.00 75.06 89 PRO A C 1
ATOM 665 O O . PRO A 1 89 ? 11.221 -15.920 -30.957 1.00 75.06 89 PRO A O 1
ATOM 668 N N . HIS A 1 90 ? 12.374 -15.500 -29.075 1.00 75.00 90 HIS A N 1
ATOM 669 C CA . HIS A 1 90 ? 11.619 -16.394 -28.191 1.00 75.00 90 HIS A CA 1
ATOM 670 C C . HIS A 1 90 ? 10.829 -15.664 -27.095 1.00 75.00 90 HIS A C 1
ATOM 672 O O . HIS A 1 90 ? 10.111 -16.310 -26.338 1.00 75.00 90 HIS A O 1
ATOM 678 N N . ILE A 1 91 ? 10.964 -14.341 -26.986 1.00 76.94 91 ILE A N 1
ATOM 679 C CA . ILE A 1 91 ? 10.317 -13.535 -25.949 1.00 76.94 91 ILE A CA 1
ATOM 680 C C . ILE A 1 91 ? 9.346 -12.588 -26.640 1.00 76.94 91 ILE A C 1
ATOM 682 O O . ILE A 1 91 ? 9.763 -11.695 -27.382 1.00 76.94 91 ILE A O 1
ATOM 686 N N . THR A 1 92 ? 8.050 -12.766 -26.378 1.00 74.06 92 THR A N 1
ATOM 687 C CA . THR A 1 92 ? 7.025 -11.811 -26.809 1.00 74.06 92 THR A CA 1
ATOM 688 C C . THR A 1 92 ? 7.382 -10.421 -26.273 1.00 74.06 92 THR A C 1
ATOM 690 O O . THR A 1 92 ? 7.603 -10.307 -25.067 1.00 74.06 92 THR A O 1
ATOM 693 N N . PRO A 1 93 ? 7.430 -9.372 -27.121 1.00 78.50 93 PRO A N 1
ATOM 694 C CA . PRO A 1 93 ? 7.824 -8.038 -26.687 1.00 78.50 93 PRO A CA 1
ATOM 695 C C . PRO A 1 93 ? 7.011 -7.562 -25.484 1.00 78.50 93 PRO A C 1
ATOM 697 O O . PRO A 1 93 ? 5.781 -7.485 -25.546 1.00 78.50 93 PRO A O 1
ATOM 700 N N . ILE A 1 94 ? 7.710 -7.229 -24.404 1.00 77.88 94 ILE A N 1
ATOM 701 C CA . ILE A 1 94 ? 7.124 -6.758 -23.153 1.00 77.88 94 ILE A CA 1
ATOM 702 C C . ILE A 1 94 ? 7.902 -5.545 -22.650 1.00 77.88 94 ILE A C 1
ATOM 704 O O . ILE A 1 94 ? 9.126 -5.487 -22.762 1.00 77.88 94 ILE A O 1
ATOM 708 N N . ASP A 1 95 ? 7.180 -4.564 -22.118 1.00 78.44 95 ASP A N 1
ATOM 709 C CA . ASP A 1 95 ? 7.783 -3.407 -21.464 1.00 78.44 95 ASP A CA 1
ATOM 710 C C . ASP A 1 95 ? 7.869 -3.698 -19.966 1.00 78.44 95 ASP A C 1
ATOM 712 O O . ASP A 1 95 ? 6.867 -4.080 -19.350 1.00 78.44 95 ASP A O 1
ATOM 716 N N . LEU A 1 96 ? 9.064 -3.536 -19.401 1.00 75.38 96 LEU A N 1
ATOM 717 C CA . LEU A 1 96 ? 9.377 -3.843 -18.007 1.00 75.38 96 LEU A CA 1
ATOM 718 C C . LEU A 1 96 ? 10.079 -2.658 -17.348 1.00 75.38 96 LEU A C 1
ATOM 720 O O . LEU A 1 96 ? 10.907 -1.989 -17.968 1.00 75.38 96 LEU A O 1
ATOM 724 N N . ASP A 1 97 ? 9.776 -2.427 -16.078 1.00 76.88 97 ASP A N 1
ATOM 725 C CA . ASP A 1 97 ? 10.624 -1.611 -15.219 1.00 76.88 97 ASP A CA 1
ATOM 726 C C . ASP A 1 97 ? 11.767 -2.514 -14.729 1.00 76.88 97 ASP A C 1
ATOM 728 O O . ASP A 1 97 ? 11.538 -3.637 -14.276 1.00 76.88 97 ASP A O 1
ATOM 732 N N . VAL A 1 98 ? 13.012 -2.066 -14.878 1.00 79.69 98 VAL A N 1
ATOM 733 C CA . VAL A 1 98 ? 14.209 -2.859 -14.575 1.00 79.69 98 VAL A CA 1
ATOM 734 C C . VAL A 1 98 ? 15.057 -2.111 -13.567 1.00 79.69 98 VAL A C 1
ATOM 736 O O . VAL A 1 98 ? 15.351 -0.932 -13.754 1.00 79.69 98 VAL A O 1
ATOM 739 N N . SER A 1 99 ? 15.474 -2.806 -12.515 1.00 76.31 99 SER A N 1
ATOM 740 C CA . SER A 1 99 ? 16.467 -2.310 -11.567 1.00 76.31 99 SER A CA 1
ATOM 741 C C . SER A 1 99 ? 17.737 -3.147 -11.653 1.00 76.31 99 SER A C 1
ATOM 743 O O . SER A 1 99 ? 17.659 -4.361 -11.830 1.00 76.31 99 SER A O 1
ATOM 745 N N . ALA A 1 100 ? 18.891 -2.498 -11.543 1.00 76.69 100 ALA A N 1
ATOM 746 C CA . ALA A 1 100 ? 20.209 -3.101 -11.459 1.00 76.69 100 ALA A CA 1
ATOM 747 C C . ALA A 1 100 ? 20.873 -2.665 -10.154 1.00 76.69 100 ALA A C 1
ATOM 749 O O . ALA A 1 100 ? 20.977 -1.469 -9.882 1.00 76.69 100 ALA A O 1
ATOM 750 N N . SER A 1 101 ? 21.357 -3.618 -9.368 1.00 74.88 101 SER A N 1
ATOM 751 C CA . SER A 1 101 ? 22.139 -3.357 -8.161 1.00 74.88 101 SER A CA 1
ATOM 752 C C . SER A 1 101 ? 23.443 -4.155 -8.176 1.00 74.88 101 SER A C 1
ATOM 754 O O . SER A 1 101 ? 23.479 -5.250 -8.738 1.00 74.88 101 SER A O 1
ATOM 756 N N . PRO A 1 102 ? 24.530 -3.649 -7.569 1.00 75.44 102 PRO A N 1
ATOM 757 C CA . PRO A 1 102 ? 25.725 -4.454 -7.339 1.00 75.44 102 PRO A CA 1
ATOM 758 C C . PRO A 1 102 ? 25.394 -5.671 -6.466 1.00 75.44 102 PRO A C 1
ATOM 760 O O . PRO A 1 102 ? 24.703 -5.537 -5.457 1.00 75.44 102 PRO A O 1
ATOM 763 N N . ASP A 1 103 ? 25.905 -6.848 -6.826 1.00 73.94 103 ASP A N 1
ATOM 764 C CA . ASP A 1 103 ? 25.683 -8.090 -6.064 1.00 73.94 103 ASP A CA 1
ATOM 765 C C . ASP A 1 103 ? 26.623 -8.244 -4.851 1.00 73.94 103 ASP A C 1
ATOM 767 O O . ASP A 1 103 ? 26.513 -9.203 -4.088 1.00 73.94 103 ASP A O 1
ATOM 771 N N . GLY A 1 104 ? 27.530 -7.283 -4.652 1.00 66.75 104 GLY A N 1
ATOM 772 C CA . GLY A 1 104 ? 28.545 -7.303 -3.599 1.00 66.75 104 GLY A CA 1
ATOM 773 C C . GLY A 1 104 ? 29.823 -8.058 -3.977 1.00 66.75 104 GLY A C 1
ATOM 774 O O . GLY A 1 104 ? 30.807 -7.952 -3.244 1.00 66.75 104 GLY A O 1
ATOM 775 N N . GLU A 1 105 ? 29.851 -8.754 -5.118 1.00 69.38 105 GLU A N 1
ATOM 776 C CA . GLU A 1 105 ? 31.073 -9.270 -5.734 1.00 69.38 105 GLU A CA 1
ATOM 777 C C . GLU A 1 105 ? 31.670 -8.247 -6.715 1.00 69.38 105 GLU A C 1
ATOM 779 O O . GLU A 1 105 ? 31.019 -7.304 -7.172 1.00 69.38 105 GLU A O 1
ATOM 784 N N . GLU A 1 106 ? 32.959 -8.394 -7.031 1.00 73.44 106 GLU A N 1
ATOM 785 C CA . GLU A 1 106 ? 33.706 -7.392 -7.791 1.00 73.44 106 GLU A CA 1
ATOM 786 C C . GLU A 1 106 ? 33.218 -7.295 -9.252 1.00 73.44 106 GLU A C 1
ATOM 788 O O . GLU A 1 106 ? 33.663 -8.004 -10.160 1.00 73.44 106 GLU A O 1
ATOM 793 N N . GLY A 1 107 ? 32.285 -6.369 -9.478 1.00 72.00 107 GLY A N 1
ATOM 794 C CA . GLY A 1 107 ? 31.680 -6.103 -10.776 1.00 72.00 107 GLY A CA 1
ATOM 795 C C . GLY A 1 107 ? 30.526 -7.037 -11.138 1.00 72.00 107 GLY A C 1
ATOM 796 O O . GLY A 1 107 ? 30.206 -7.120 -12.321 1.00 72.00 107 GLY A O 1
ATOM 797 N N . GLY A 1 108 ? 29.906 -7.744 -10.196 1.00 84.88 108 GLY A N 1
ATOM 798 C CA . GLY A 1 108 ? 28.649 -8.446 -10.453 1.00 84.88 108 GLY A CA 1
ATOM 799 C C . GLY A 1 108 ? 27.427 -7.524 -10.342 1.00 84.88 108 GLY A C 1
ATOM 800 O O . GLY A 1 108 ? 27.499 -6.428 -9.780 1.00 84.88 108 GLY A O 1
ATOM 801 N N . LEU A 1 109 ? 26.308 -7.937 -10.938 1.00 80.75 109 LEU A N 1
ATOM 802 C CA . LEU A 1 109 ? 25.036 -7.210 -10.907 1.00 80.75 109 LEU A CA 1
ATOM 803 C C . LEU A 1 109 ? 23.871 -8.163 -10.641 1.00 80.75 109 LEU A C 1
ATOM 805 O O . LEU A 1 109 ? 23.832 -9.264 -11.183 1.00 80.75 109 LEU A O 1
ATOM 809 N N . VAL A 1 110 ? 22.873 -7.704 -9.892 1.00 83.25 110 VAL A N 1
ATOM 810 C CA . VAL A 1 110 ? 21.546 -8.316 -9.813 1.00 83.25 110 VAL A CA 1
ATOM 811 C C . VAL A 1 110 ? 20.561 -7.431 -10.563 1.00 83.25 110 VAL A C 1
ATOM 813 O O . VAL A 1 110 ? 20.447 -6.238 -10.290 1.00 83.25 110 VAL A O 1
ATOM 816 N N . LEU A 1 111 ? 19.856 -8.027 -11.517 1.00 82.50 111 LEU A N 1
ATOM 817 C CA . LEU A 1 111 ? 18.781 -7.418 -12.281 1.00 82.50 111 LEU A CA 1
ATOM 818 C C . LEU A 1 111 ? 17.434 -7.918 -11.776 1.00 82.50 111 LEU A C 1
ATOM 820 O O . LEU A 1 111 ? 17.210 -9.127 -11.692 1.00 82.50 111 LEU A O 1
ATOM 824 N N . THR A 1 112 ? 16.523 -6.986 -11.530 1.00 80.81 112 THR A N 1
ATOM 825 C CA . THR A 1 112 ? 15.138 -7.256 -11.143 1.00 80.81 112 THR A CA 1
ATOM 826 C C . THR A 1 112 ? 14.206 -6.695 -12.208 1.00 80.81 112 THR A C 1
ATOM 828 O O . THR A 1 112 ? 14.320 -5.521 -12.557 1.00 80.81 112 THR A O 1
ATOM 831 N N . PHE A 1 113 ? 13.282 -7.516 -12.709 1.00 80.19 113 PHE A N 1
ATOM 832 C CA . PHE A 1 113 ? 12.336 -7.141 -13.762 1.00 80.19 113 PHE A CA 1
ATOM 833 C C . PHE A 1 113 ? 10.906 -7.108 -13.230 1.00 80.19 113 PHE A C 1
ATOM 835 O O . PHE A 1 113 ? 10.356 -8.134 -12.829 1.00 80.19 113 PHE A O 1
ATOM 842 N N . LEU A 1 114 ? 10.285 -5.938 -13.290 1.00 70.75 114 LEU A N 1
ATOM 843 C CA . LEU A 1 114 ? 8.932 -5.680 -12.818 1.00 70.75 114 LEU A CA 1
ATOM 844 C C . LEU A 1 114 ? 8.022 -5.363 -14.014 1.00 70.75 114 LEU A C 1
ATOM 846 O O . LEU A 1 114 ? 8.429 -4.636 -14.923 1.00 70.75 114 LEU A O 1
ATOM 850 N N . PRO A 1 115 ? 6.785 -5.885 -14.059 1.00 64.06 115 PRO A N 1
ATOM 851 C CA . PRO A 1 115 ? 5.840 -5.520 -15.106 1.00 64.06 115 PRO A CA 1
ATOM 852 C C . PRO A 1 115 ? 5.530 -4.021 -15.050 1.00 64.06 115 PRO A C 1
ATOM 854 O O . PRO A 1 115 ? 5.285 -3.475 -13.974 1.00 64.06 115 PRO A O 1
ATOM 857 N N . VAL A 1 116 ? 5.496 -3.357 -16.211 1.00 60.72 116 VAL A N 1
ATOM 858 C CA . VAL A 1 116 ? 5.073 -1.951 -16.288 1.00 60.72 116 VAL A CA 1
ATOM 859 C C . VAL A 1 116 ? 3.612 -1.858 -15.859 1.00 60.72 116 VAL A C 1
ATOM 861 O O . VAL A 1 116 ? 2.713 -2.341 -16.556 1.00 60.72 116 VAL A O 1
ATOM 864 N N . SER A 1 117 ? 3.357 -1.201 -14.727 1.00 47.47 117 SER A N 1
ATOM 865 C CA . SER A 1 117 ? 2.004 -0.783 -14.371 1.00 47.47 117 SER A CA 1
ATOM 866 C C . SER A 1 117 ? 1.576 0.288 -15.371 1.00 47.47 117 SER A C 1
ATOM 868 O O . SER A 1 117 ? 2.043 1.424 -15.327 1.00 47.47 117 SER A O 1
ATOM 870 N N . ARG A 1 118 ? 0.728 -0.076 -16.340 1.00 43.09 118 ARG A N 1
ATOM 871 C CA . ARG A 1 118 ? 0.349 0.808 -17.459 1.00 43.09 118 ARG A CA 1
ATOM 872 C C . ARG A 1 118 ? -0.497 2.023 -17.068 1.00 43.09 118 ARG A C 1
ATOM 874 O O . ARG A 1 118 ? -0.930 2.741 -17.957 1.00 43.09 118 ARG A O 1
ATOM 881 N N . ASN A 1 119 ? -0.696 2.306 -15.786 1.00 39.66 119 ASN A N 1
ATOM 882 C CA . ASN A 1 119 ? -1.381 3.508 -15.331 1.00 39.66 119 ASN A CA 1
ATOM 883 C C . ASN A 1 119 ? -0.688 4.046 -14.077 1.00 39.66 119 ASN A C 1
ATOM 885 O O . ASN A 1 119 ? -0.886 3.481 -13.009 1.00 39.66 119 ASN A O 1
ATOM 889 N N . VAL A 1 120 ? 0.113 5.107 -14.242 1.00 38.59 120 VAL A N 1
ATOM 890 C CA . VAL A 1 120 ? 0.334 6.269 -13.346 1.00 38.59 120 VAL A CA 1
ATOM 891 C C . VAL A 1 120 ? 1.726 6.857 -13.660 1.00 38.59 120 VAL A C 1
ATOM 893 O O . VAL A 1 120 ? 2.727 6.149 -13.542 1.00 38.59 120 VAL A O 1
ATOM 896 N N . PRO A 1 121 ? 1.825 8.131 -14.080 1.00 42.53 121 PRO A N 1
ATOM 897 C CA . PRO A 1 121 ? 3.094 8.842 -14.128 1.00 42.53 121 PRO A CA 1
ATOM 898 C C . PRO A 1 121 ? 3.431 9.343 -12.718 1.00 42.53 121 PRO A C 1
ATOM 900 O O . PRO A 1 121 ? 2.825 10.306 -12.275 1.00 42.53 121 PRO A O 1
ATOM 903 N N . ASP A 1 122 ? 4.342 8.666 -12.015 1.00 43.19 122 ASP A N 1
ATOM 904 C CA . ASP A 1 122 ? 5.178 9.248 -10.950 1.00 43.19 122 ASP A CA 1
ATOM 905 C C . ASP A 1 122 ? 6.262 8.246 -10.500 1.00 43.19 122 ASP A C 1
ATOM 907 O O . ASP A 1 122 ? 6.043 7.028 -10.459 1.00 43.19 122 ASP A O 1
ATOM 911 N N . ASP A 1 123 ? 7.464 8.752 -10.211 1.00 40.66 123 ASP A N 1
ATOM 912 C CA . ASP A 1 123 ? 8.685 7.981 -9.910 1.00 40.66 123 ASP A CA 1
ATOM 913 C C . ASP A 1 123 ? 8.705 7.318 -8.518 1.00 40.66 123 ASP A C 1
ATOM 915 O O . ASP A 1 123 ? 9.540 6.458 -8.257 1.00 40.66 123 ASP A O 1
ATOM 919 N N . THR A 1 124 ? 7.735 7.609 -7.653 1.00 41.88 124 THR A N 1
ATOM 920 C CA . THR A 1 124 ? 7.582 7.008 -6.314 1.00 41.88 124 THR A CA 1
ATOM 921 C C . THR A 1 124 ? 6.780 5.701 -6.300 1.00 41.88 124 THR A C 1
ATOM 923 O O . THR A 1 124 ? 6.915 4.904 -5.375 1.00 41.88 124 THR A O 1
ATOM 926 N N . ALA A 1 125 ? 5.972 5.420 -7.327 1.00 40.34 125 ALA A N 1
ATOM 927 C CA . ALA A 1 125 ? 5.048 4.279 -7.317 1.00 40.34 125 ALA A CA 1
ATOM 928 C C . ALA A 1 125 ? 5.713 2.919 -7.620 1.00 40.34 125 ALA A C 1
ATOM 930 O O . ALA A 1 125 ? 5.187 1.876 -7.237 1.00 40.34 125 ALA A O 1
ATOM 931 N N . ALA A 1 126 ? 6.855 2.888 -8.316 1.00 40.34 126 ALA A N 1
ATOM 932 C CA . ALA A 1 126 ? 7.513 1.631 -8.703 1.00 40.34 126 ALA A CA 1
ATOM 933 C C . ALA A 1 126 ? 8.279 0.979 -7.534 1.00 40.34 126 ALA A C 1
ATOM 935 O O . ALA A 1 126 ? 8.161 -0.229 -7.324 1.00 40.34 126 ALA A O 1
ATOM 936 N N . GLU A 1 127 ? 8.998 1.776 -6.733 1.00 38.84 127 GLU A N 1
ATOM 937 C CA . GLU A 1 127 ? 9.657 1.303 -5.507 1.00 38.84 127 GLU A CA 1
ATOM 938 C C . GLU A 1 127 ? 8.633 0.831 -4.470 1.00 38.84 127 GLU A C 1
ATOM 940 O O . GLU A 1 127 ? 8.801 -0.240 -3.889 1.00 38.84 127 GLU A O 1
ATOM 945 N N . VAL A 1 128 ? 7.525 1.562 -4.307 1.00 38.03 128 VAL A N 1
ATOM 946 C CA . VAL A 1 128 ? 6.434 1.198 -3.388 1.00 38.03 128 VAL A CA 1
ATOM 947 C C . VAL A 1 128 ? 5.738 -0.101 -3.817 1.00 38.03 128 VAL A C 1
ATOM 949 O O . VAL A 1 128 ? 5.454 -0.942 -2.970 1.00 38.03 128 VAL A O 1
ATOM 952 N N . ASN A 1 129 ? 5.548 -0.340 -5.119 1.00 44.22 129 ASN A N 1
ATOM 953 C CA . ASN A 1 129 ? 4.933 -1.573 -5.633 1.00 44.22 129 ASN A CA 1
ATOM 954 C C . ASN A 1 129 ? 5.817 -2.822 -5.476 1.00 44.22 129 ASN A C 1
ATOM 956 O O . ASN A 1 129 ? 5.328 -3.890 -5.097 1.00 44.22 129 ASN A O 1
ATOM 960 N N . ALA A 1 130 ? 7.121 -2.705 -5.747 1.00 43.09 130 ALA A N 1
ATOM 961 C CA . ALA A 1 130 ? 8.074 -3.794 -5.524 1.00 43.09 130 ALA A CA 1
ATOM 962 C C . ALA A 1 130 ? 8.226 -4.095 -4.023 1.00 43.09 130 ALA A C 1
ATOM 964 O O . ALA A 1 130 ? 8.229 -5.256 -3.609 1.00 43.09 130 ALA A O 1
ATOM 965 N N . PHE A 1 131 ? 8.258 -3.048 -3.196 1.00 44.94 131 PHE A N 1
ATOM 966 C CA . PHE A 1 131 ? 8.278 -3.159 -1.741 1.00 44.94 131 PHE A CA 1
ATOM 967 C C . PHE A 1 131 ? 6.992 -3.795 -1.193 1.00 44.94 131 PHE A C 1
ATOM 969 O O . PHE A 1 131 ? 7.065 -4.655 -0.319 1.00 44.94 131 PHE A O 1
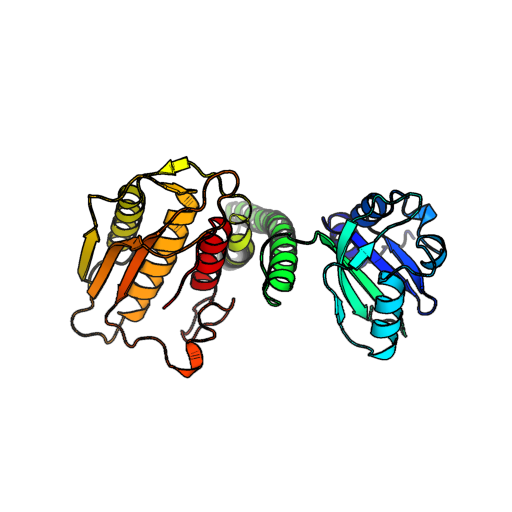ATOM 976 N N . ALA A 1 132 ? 5.826 -3.466 -1.756 1.00 43.72 132 ALA A N 1
ATOM 977 C CA . ALA A 1 132 ? 4.543 -4.066 -1.396 1.00 43.72 132 ALA A CA 1
ATOM 978 C C . ALA A 1 132 ? 4.449 -5.557 -1.778 1.00 43.72 132 ALA A C 1
ATOM 980 O O . ALA A 1 132 ? 3.861 -6.346 -1.038 1.00 43.72 132 ALA A O 1
ATOM 981 N N . GLN A 1 133 ? 5.065 -5.988 -2.887 1.00 46.94 133 GLN A N 1
ATOM 982 C CA . GLN A 1 133 ? 5.173 -7.416 -3.227 1.00 46.94 133 GLN A CA 1
ATOM 983 C C . GLN A 1 133 ? 6.144 -8.176 -2.313 1.00 46.94 133 GLN A C 1
ATOM 985 O O . GLN A 1 133 ? 5.848 -9.302 -1.914 1.00 46.94 133 GLN A O 1
ATOM 990 N N . ILE A 1 134 ? 7.276 -7.569 -1.947 1.00 48.53 134 ILE A N 1
ATOM 991 C CA . ILE A 1 134 ? 8.223 -8.146 -0.979 1.00 48.53 134 ILE A CA 1
ATOM 992 C C . ILE A 1 134 ? 7.568 -8.254 0.407 1.00 48.53 134 ILE A C 1
ATOM 994 O O . ILE A 1 134 ? 7.696 -9.281 1.076 1.00 48.53 134 ILE A O 1
ATOM 998 N N . ALA A 1 135 ? 6.798 -7.239 0.807 1.00 48.06 135 ALA A N 1
ATOM 999 C CA . ALA A 1 135 ? 5.998 -7.248 2.026 1.00 48.06 135 ALA A CA 1
ATOM 1000 C C . ALA A 1 135 ? 4.940 -8.364 2.020 1.00 48.06 135 ALA A C 1
ATOM 1002 O O . ALA A 1 135 ? 4.806 -9.057 3.028 1.00 48.06 135 ALA A O 1
ATOM 1003 N N . ARG A 1 136 ? 4.282 -8.606 0.872 1.00 46.88 136 ARG A N 1
ATOM 1004 C CA . ARG A 1 136 ? 3.310 -9.697 0.664 1.00 46.88 136 ARG A CA 1
ATOM 1005 C C . ARG A 1 136 ? 3.889 -11.085 0.933 1.00 46.88 136 ARG A C 1
ATOM 1007 O O . ARG A 1 136 ? 3.238 -11.960 1.499 1.00 46.88 136 ARG A O 1
ATOM 1014 N N . MET A 1 137 ? 5.132 -11.292 0.517 1.00 45.66 137 MET A N 1
ATOM 1015 C CA . MET A 1 137 ? 5.801 -12.584 0.616 1.00 45.66 137 MET A CA 1
ATOM 1016 C C . MET A 1 137 ? 6.416 -12.811 2.004 1.00 45.66 137 MET A C 1
ATOM 1018 O O . MET A 1 137 ? 6.159 -13.839 2.631 1.00 45.66 137 MET A O 1
ATOM 1022 N N . LEU A 1 138 ? 7.135 -11.814 2.536 1.00 51.41 138 LEU A N 1
ATOM 1023 C CA . LEU A 1 138 ? 7.662 -11.850 3.906 1.00 51.41 138 LEU A CA 1
ATOM 1024 C C . LEU A 1 138 ? 6.538 -11.939 4.941 1.00 51.41 138 LEU A C 1
ATOM 1026 O O . LEU A 1 138 ? 6.700 -12.591 5.966 1.00 51.41 138 LEU A O 1
ATOM 1030 N N . GLY A 1 139 ? 5.388 -11.323 4.675 1.00 56.06 139 GLY A N 1
ATOM 1031 C CA . GLY A 1 139 ? 4.228 -11.356 5.550 1.00 56.06 139 GLY A CA 1
ATOM 1032 C C . GLY A 1 139 ? 3.761 -12.766 5.885 1.00 56.06 139 GLY A C 1
ATOM 1033 O O . GLY A 1 139 ? 3.740 -13.176 7.049 1.00 56.06 139 GLY A O 1
ATOM 1034 N N . HIS A 1 140 ? 3.426 -13.531 4.850 1.00 47.91 140 HIS A N 1
ATOM 1035 C CA . HIS A 1 140 ? 2.984 -14.913 4.999 1.00 47.91 140 HIS A CA 1
ATOM 1036 C C . HIS A 1 140 ? 4.110 -15.852 5.459 1.00 47.91 140 HIS A C 1
ATOM 1038 O O . HIS A 1 140 ? 3.867 -16.736 6.284 1.00 47.91 140 HIS A O 1
ATOM 1044 N N . GLU A 1 141 ? 5.348 -15.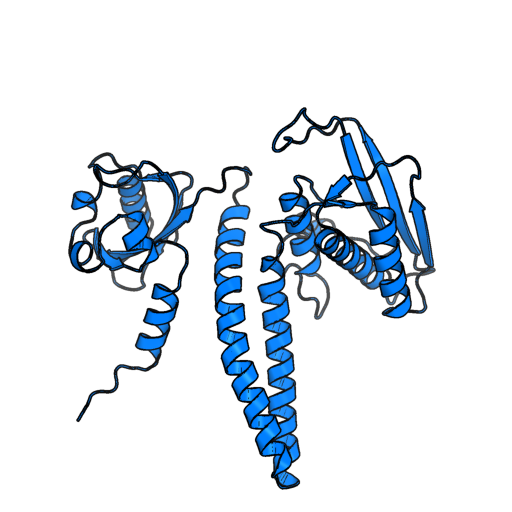646 5.001 1.00 56.84 141 GLU A N 1
ATOM 1045 C CA . GLU A 1 141 ? 6.489 -16.478 5.402 1.00 56.84 141 GLU A CA 1
ATOM 1046 C C . GLU A 1 141 ? 6.994 -16.212 6.823 1.00 56.84 141 GLU A C 1
ATOM 1048 O O . GLU A 1 141 ? 7.567 -17.119 7.417 1.00 56.84 141 GLU A O 1
ATOM 1053 N N . VAL A 1 142 ? 6.763 -15.024 7.397 1.00 64.31 142 VAL A N 1
ATOM 1054 C CA . VAL A 1 142 ? 7.079 -14.711 8.803 1.00 64.31 142 VAL A CA 1
ATOM 1055 C C . VAL A 1 142 ? 5.928 -15.114 9.723 1.00 64.31 142 VAL A C 1
ATOM 1057 O O . VAL A 1 142 ? 6.183 -15.669 10.793 1.00 64.31 142 VAL A O 1
ATOM 1060 N N . LYS A 1 143 ? 4.664 -14.913 9.315 1.00 65.62 143 LYS A N 1
ATOM 1061 C CA . LYS A 1 143 ? 3.488 -15.335 10.103 1.00 65.62 143 LYS A CA 1
ATOM 1062 C C . LYS A 1 143 ? 3.505 -16.835 10.405 1.00 65.62 143 LYS A C 1
ATOM 1064 O O . LYS A 1 143 ? 3.213 -17.230 11.529 1.00 65.62 143 LYS A O 1
ATOM 1069 N N . ASN A 1 144 ? 3.911 -17.666 9.446 1.00 57.88 144 ASN A N 1
ATOM 1070 C CA . ASN A 1 144 ? 3.930 -19.124 9.596 1.00 57.88 144 ASN A CA 1
ATOM 1071 C C . ASN A 1 144 ? 4.878 -19.652 10.706 1.00 57.88 144 ASN A C 1
ATOM 1073 O O . ASN A 1 144 ? 4.404 -20.347 11.609 1.00 57.88 144 ASN A O 1
ATOM 1077 N N . PRO A 1 145 ? 6.191 -19.348 10.714 1.00 62.12 145 PRO A N 1
ATOM 1078 C CA . PRO A 1 145 ? 7.092 -19.750 11.792 1.00 62.12 145 PRO A CA 1
ATOM 1079 C C . PRO A 1 145 ? 6.751 -19.055 13.113 1.00 62.12 145 PRO A C 1
ATOM 1081 O O . PRO A 1 145 ? 6.887 -19.671 14.168 1.00 62.12 145 PRO A O 1
ATOM 1084 N N . LEU A 1 146 ? 6.254 -17.814 13.080 1.00 77.50 146 LEU A N 1
ATOM 1085 C CA . LEU A 1 146 ? 5.847 -17.087 14.282 1.00 77.50 146 LEU A CA 1
ATOM 1086 C C . LEU A 1 146 ? 4.642 -17.746 14.969 1.00 77.50 146 LEU A C 1
ATOM 1088 O O . LEU A 1 146 ? 4.676 -17.967 16.180 1.00 77.50 146 LEU A O 1
ATOM 1092 N N . ALA A 1 147 ? 3.627 -18.146 14.199 1.00 72.38 147 ALA A N 1
ATOM 1093 C CA . ALA A 1 147 ? 2.500 -18.935 14.690 1.00 72.38 147 ALA A CA 1
ATOM 1094 C C . ALA A 1 147 ? 2.970 -20.278 15.275 1.00 72.38 147 ALA A C 1
ATOM 1096 O O . ALA A 1 147 ? 2.472 -20.709 16.316 1.00 72.38 147 ALA A O 1
ATOM 1097 N N . GLY A 1 148 ? 3.982 -20.905 14.664 1.00 74.44 148 GLY A N 1
ATOM 1098 C CA . GLY A 1 148 ? 4.634 -22.104 15.195 1.00 74.44 148 GLY A CA 1
ATOM 1099 C C . GLY A 1 148 ? 5.312 -21.878 16.552 1.00 74.44 148 GLY A C 1
ATOM 1100 O O . GLY A 1 148 ? 5.105 -22.661 17.478 1.00 74.44 148 GLY A O 1
ATOM 1101 N N . ILE A 1 149 ? 6.073 -20.788 16.703 1.00 75.69 149 ILE A N 1
ATOM 1102 C CA . ILE A 1 149 ? 6.752 -20.415 17.957 1.00 75.69 149 ILE A CA 1
ATOM 1103 C C . ILE A 1 149 ? 5.730 -20.101 19.059 1.00 75.69 149 ILE A C 1
ATOM 1105 O O . ILE A 1 149 ? 5.849 -20.609 20.176 1.00 75.69 149 ILE A O 1
ATOM 1109 N N . VAL A 1 150 ? 4.699 -19.310 18.748 1.00 77.56 150 VAL A N 1
ATOM 1110 C CA . VAL A 1 150 ? 3.625 -18.963 19.694 1.00 77.56 150 VAL A CA 1
ATOM 1111 C C . VAL A 1 150 ? 2.826 -20.205 20.098 1.00 77.56 150 VAL A C 1
ATOM 1113 O O . VAL A 1 150 ? 2.545 -20.393 21.285 1.00 77.56 150 VAL A O 1
ATOM 1116 N N . GLY A 1 151 ? 2.515 -21.088 19.146 1.00 80.81 151 GLY A N 1
ATOM 1117 C CA . GLY A 1 151 ? 1.821 -22.350 19.398 1.00 80.81 151 GLY A CA 1
ATOM 1118 C C . GLY A 1 151 ? 2.638 -23.310 20.267 1.00 80.81 151 GLY A C 1
ATOM 1119 O O . GLY A 1 151 ? 2.114 -23.873 21.230 1.00 80.81 151 GLY A O 1
ATOM 1120 N N . ALA A 1 152 ? 3.941 -23.444 20.004 1.00 81.06 152 ALA A N 1
ATOM 1121 C CA . ALA A 1 152 ? 4.846 -24.229 20.842 1.00 81.06 152 ALA A CA 1
ATOM 1122 C C . ALA A 1 152 ? 4.935 -23.657 22.267 1.00 81.06 152 ALA A C 1
ATOM 1124 O O . ALA A 1 152 ? 4.841 -24.408 23.239 1.00 81.06 152 ALA A O 1
ATOM 1125 N N . ALA A 1 153 ? 5.030 -22.331 22.409 1.00 84.06 153 ALA A N 1
ATOM 1126 C CA . ALA A 1 153 ? 5.030 -21.667 23.711 1.00 84.06 153 ALA A CA 1
ATOM 1127 C C . ALA A 1 153 ? 3.710 -21.881 24.477 1.00 84.06 153 ALA A C 1
ATOM 1129 O O . ALA A 1 153 ? 3.735 -22.120 25.683 1.00 84.06 153 ALA A O 1
ATOM 1130 N N . GLN A 1 154 ? 2.557 -21.867 23.796 1.00 82.81 154 GLN A N 1
ATOM 1131 C CA . GLN A 1 154 ? 1.257 -22.197 24.398 1.00 82.81 154 GLN A CA 1
ATOM 1132 C C . GLN A 1 154 ? 1.172 -23.654 24.869 1.00 82.81 154 GLN A C 1
ATOM 1134 O O . GLN A 1 154 ? 0.628 -23.916 25.943 1.00 82.81 154 GLN A O 1
ATOM 1139 N N . LEU A 1 155 ? 1.699 -24.603 24.091 1.00 87.31 155 LEU A N 1
ATOM 1140 C CA . LEU A 1 155 ? 1.735 -26.014 24.483 1.00 87.31 155 LEU A CA 1
ATOM 1141 C C . LEU A 1 155 ? 2.647 -26.235 25.694 1.00 87.31 155 LEU A C 1
ATOM 1143 O O . LEU A 1 155 ? 2.249 -26.923 26.632 1.00 87.31 155 LEU A O 1
ATOM 1147 N N . LEU A 1 156 ? 3.820 -25.598 25.714 1.00 86.50 156 LEU A N 1
ATOM 1148 C CA . LEU A 1 156 ? 4.747 -25.659 26.844 1.00 86.50 156 LEU A CA 1
ATOM 1149 C C . LEU A 1 156 ? 4.151 -25.022 28.104 1.00 86.50 156 LEU A C 1
ATOM 1151 O O . LEU A 1 156 ? 4.281 -25.589 29.185 1.00 86.50 156 LEU A O 1
ATOM 1155 N N . ALA A 1 157 ? 3.422 -23.910 27.977 1.00 85.19 157 ALA A N 1
ATOM 1156 C CA . ALA A 1 157 ? 2.788 -23.230 29.110 1.00 85.19 157 ALA A CA 1
ATOM 1157 C C . 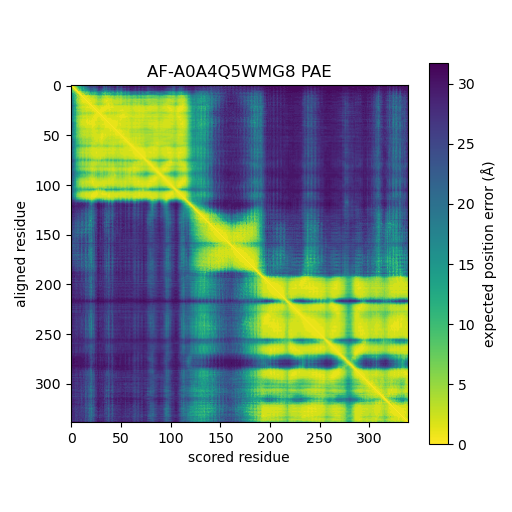ALA A 1 157 ? 1.753 -24.095 29.850 1.00 85.19 157 ALA A C 1
ATOM 1159 O O . ALA A 1 157 ? 1.517 -23.879 31.037 1.00 85.19 157 ALA A O 1
ATOM 1160 N N . ARG A 1 158 ? 1.163 -25.100 29.185 1.00 87.69 158 ARG A N 1
ATOM 1161 C CA . ARG A 1 158 ? 0.208 -26.043 29.799 1.00 87.69 158 ARG A CA 1
ATOM 1162 C C . ARG A 1 158 ? 0.854 -27.046 30.753 1.00 87.69 158 ARG A C 1
ATOM 1164 O O . ARG A 1 158 ? 0.150 -27.621 31.575 1.00 87.69 158 ARG A O 1
ATOM 1171 N N . GLN A 1 159 ? 2.155 -27.290 30.612 1.00 88.12 159 GLN A N 1
ATOM 1172 C CA . GLN A 1 159 ? 2.914 -28.266 31.406 1.00 88.12 159 GLN A CA 1
ATOM 1173 C C . GLN A 1 159 ? 4.097 -27.620 32.149 1.00 88.12 159 GLN A C 1
ATOM 1175 O O . GLN A 1 159 ? 4.901 -28.315 32.768 1.00 88.12 159 GLN A O 1
ATOM 1180 N N . ALA A 1 160 ? 4.219 -26.293 32.075 1.00 85.69 160 ALA A N 1
ATOM 1181 C CA . ALA A 1 160 ? 5.314 -25.527 32.648 1.00 85.69 160 ALA A CA 1
ATOM 1182 C C . ALA A 1 160 ? 5.176 -25.367 34.165 1.00 85.69 160 ALA A C 1
ATOM 1184 O O . ALA A 1 160 ? 4.080 -25.168 34.688 1.00 85.69 160 ALA A O 1
ATOM 1185 N N . ARG A 1 161 ? 6.316 -25.391 34.862 1.00 90.31 161 ARG A N 1
ATOM 1186 C CA . ARG A 1 161 ? 6.403 -25.012 36.281 1.00 90.31 161 ARG A CA 1
ATOM 1187 C C . ARG A 1 161 ? 6.285 -23.493 36.431 1.00 90.31 161 ARG A C 1
ATOM 1189 O O . ARG A 1 161 ? 6.617 -22.766 35.494 1.00 90.31 161 ARG A O 1
ATOM 1196 N N . ASP A 1 162 ? 5.890 -23.014 37.610 1.00 86.56 162 ASP A N 1
ATOM 1197 C CA . ASP A 1 162 ? 5.660 -21.580 37.877 1.00 86.56 162 ASP A CA 1
ATOM 1198 C C . ASP A 1 162 ? 6.868 -20.695 37.529 1.00 86.56 162 ASP A C 1
ATOM 1200 O O . ASP A 1 162 ? 6.714 -19.601 36.998 1.00 86.56 162 ASP A O 1
ATOM 1204 N N . GLU A 1 163 ? 8.083 -21.206 37.718 1.00 86.19 163 GLU A N 1
ATOM 1205 C CA . GLU A 1 163 ? 9.341 -20.524 37.381 1.00 86.19 163 GLU A CA 1
ATOM 1206 C C . GLU A 1 163 ? 9.532 -20.293 35.866 1.00 86.19 163 GLU A C 1
ATOM 1208 O O . GLU A 1 163 ? 10.272 -19.402 35.456 1.00 86.19 163 GLU A O 1
ATOM 1213 N N . GLN A 1 164 ? 8.869 -21.087 35.016 1.00 82.62 164 GLN A N 1
ATOM 1214 C CA . GLN A 1 164 ? 8.973 -21.038 33.550 1.00 82.62 164 GLN A CA 1
ATOM 1215 C C . GLN A 1 164 ? 7.847 -20.205 32.907 1.00 82.62 164 GLN A C 1
ATOM 1217 O O . GLN A 1 164 ? 7.970 -19.791 31.751 1.00 82.62 164 GLN A O 1
ATOM 1222 N N . GLN A 1 165 ? 6.768 -19.925 33.650 1.00 82.12 165 GLN A N 1
ATOM 1223 C CA . GLN A 1 165 ? 5.611 -19.156 33.174 1.00 82.12 165 GLN A CA 1
ATOM 1224 C C . GLN A 1 165 ? 5.943 -17.718 32.733 1.00 82.12 165 GLN A C 1
ATOM 1226 O O . GLN A 1 165 ? 5.432 -17.297 31.688 1.00 82.12 165 GLN A O 1
ATOM 1231 N N . PRO A 1 166 ? 6.811 -16.955 33.434 1.00 79.69 166 PRO A N 1
ATOM 1232 C CA . PRO A 1 166 ? 7.155 -15.597 33.011 1.00 79.69 166 PRO A CA 1
ATOM 1233 C C . PRO A 1 166 ? 7.833 -15.569 31.638 1.00 79.69 166 PRO A C 1
ATOM 1235 O O . PRO A 1 166 ? 7.499 -14.742 30.793 1.00 79.69 166 PRO A O 1
ATOM 1238 N N . LEU A 1 167 ? 8.737 -16.521 31.381 1.00 77.12 167 LEU A N 1
ATOM 1239 C CA . LEU A 1 167 ? 9.479 -16.596 30.122 1.00 77.12 167 LEU A CA 1
ATOM 1240 C C . LEU A 1 167 ? 8.562 -16.969 28.945 1.00 77.12 167 LEU A C 1
ATOM 1242 O O . LEU A 1 167 ? 8.652 -16.382 27.870 1.00 77.12 167 LEU A O 1
ATOM 1246 N N . LEU A 1 168 ? 7.645 -17.918 29.155 1.00 82.94 168 LEU A N 1
ATOM 1247 C CA . LEU A 1 168 ? 6.674 -18.349 28.141 1.00 82.94 168 LEU A CA 1
ATOM 1248 C C . LEU A 1 168 ? 5.632 -17.269 27.831 1.00 82.94 168 LEU A C 1
ATOM 1250 O O . LEU A 1 168 ? 5.186 -17.146 26.689 1.00 82.94 168 LEU A O 1
ATOM 1254 N N . THR A 1 169 ? 5.268 -16.466 28.831 1.00 75.12 169 THR A N 1
ATOM 1255 C CA . THR A 1 169 ? 4.405 -15.293 28.645 1.00 75.12 169 THR A CA 1
ATOM 1256 C C . THR A 1 169 ? 5.104 -14.245 27.785 1.00 75.12 169 THR A C 1
ATOM 1258 O O . THR A 1 169 ? 4.530 -13.805 26.792 1.00 75.12 169 THR A O 1
ATOM 1261 N N . LEU A 1 170 ? 6.372 -13.949 28.077 1.00 70.50 170 LEU A N 1
ATOM 1262 C CA . LEU A 1 170 ? 7.179 -13.001 27.308 1.00 70.50 170 LEU A CA 1
ATOM 1263 C C . LEU A 1 170 ? 7.339 -13.439 25.840 1.00 70.50 170 LEU A C 1
ATOM 1265 O O . LEU A 1 170 ? 7.152 -12.630 24.937 1.00 70.50 170 LEU A O 1
ATOM 1269 N N . ILE A 1 171 ? 7.589 -14.729 25.575 1.00 75.25 171 ILE A N 1
ATOM 1270 C CA . ILE A 1 171 ? 7.668 -15.271 24.202 1.00 75.25 171 ILE A CA 1
ATOM 1271 C C . ILE A 1 171 ? 6.350 -15.066 23.437 1.00 75.25 171 ILE A C 1
ATOM 1273 O O . ILE A 1 171 ? 6.363 -14.714 22.257 1.00 75.25 171 ILE A O 1
ATOM 1277 N N . ARG A 1 172 ? 5.201 -15.268 24.092 1.00 76.31 172 ARG A N 1
ATOM 1278 C CA . ARG A 1 172 ? 3.881 -15.065 23.472 1.00 76.31 172 ARG A CA 1
ATOM 1279 C C . ARG A 1 172 ? 3.586 -13.591 23.206 1.00 76.31 172 ARG A C 1
ATOM 1281 O O . ARG A 1 172 ? 3.049 -13.270 22.150 1.00 76.31 172 ARG A O 1
ATOM 1288 N N . GLU A 1 173 ? 3.924 -12.711 24.144 1.00 61.56 173 GLU A N 1
ATOM 1289 C CA . GLU A 1 173 ? 3.763 -11.263 23.985 1.00 61.56 173 GLU A CA 1
ATOM 1290 C C . GLU A 1 173 ? 4.642 -10.723 22.854 1.00 61.56 173 GLU A C 1
ATOM 1292 O O . GLU A 1 173 ? 4.171 -9.922 22.042 1.00 61.56 173 GLU A O 1
ATOM 1297 N N . GLU A 1 174 ? 5.877 -11.215 22.741 1.00 68.25 174 GLU A N 1
ATOM 1298 C CA . GLU A 1 174 ? 6.787 -10.833 21.664 1.00 68.25 174 GLU A CA 1
ATOM 1299 C C . GLU A 1 174 ? 6.331 -11.397 20.311 1.00 68.25 174 GLU A C 1
ATOM 1301 O O . GLU A 1 174 ? 6.351 -10.685 19.309 1.00 68.25 174 GLU A O 1
ATOM 1306 N N . GLY A 1 175 ? 5.795 -12.622 20.284 1.00 69.94 175 GLY A N 1
ATOM 1307 C CA . GLY A 1 175 ? 5.133 -13.181 19.104 1.00 69.94 175 GLY A CA 1
ATOM 1308 C C . GLY A 1 175 ? 3.952 -12.324 18.640 1.00 69.94 175 GLY A C 1
ATOM 1309 O O . GLY A 1 175 ? 3.922 -11.882 17.496 1.00 69.94 175 GLY A O 1
ATOM 1310 N N . ALA A 1 176 ? 3.035 -11.971 19.543 1.00 65.19 176 ALA A N 1
ATOM 1311 C CA . ALA A 1 176 ? 1.908 -11.087 19.231 1.00 65.19 176 ALA A CA 1
ATOM 1312 C C . ALA A 1 176 ? 2.349 -9.657 18.855 1.00 65.19 176 ALA A C 1
ATOM 1314 O O . ALA A 1 176 ? 1.647 -8.921 18.156 1.00 65.19 176 ALA A O 1
ATOM 1315 N N . ARG A 1 177 ? 3.510 -9.200 19.337 1.00 61.59 177 ARG A N 1
ATOM 1316 C CA . ARG A 1 177 ? 4.111 -7.925 18.927 1.00 61.59 177 ARG A CA 1
ATOM 1317 C C . ARG A 1 177 ? 4.637 -7.993 17.497 1.00 61.59 177 ARG A C 1
ATOM 1319 O O . ARG A 1 177 ? 4.354 -7.071 16.732 1.00 61.59 177 ARG A O 1
ATOM 1326 N N . ILE A 1 178 ? 5.359 -9.052 17.143 1.00 64.62 178 ILE A N 1
ATOM 1327 C CA . ILE A 1 178 ? 5.883 -9.267 15.790 1.00 64.62 178 ILE A CA 1
ATOM 1328 C C . ILE A 1 178 ? 4.731 -9.473 14.804 1.00 64.62 178 ILE A C 1
ATOM 1330 O O . ILE A 1 178 ? 4.746 -8.856 13.748 1.00 64.62 178 ILE A O 1
ATOM 1334 N N . GLU A 1 179 ? 3.687 -10.217 15.170 1.00 61.72 179 GLU A N 1
ATOM 1335 C CA . GLU A 1 179 ? 2.499 -10.412 14.330 1.00 61.72 179 GLU A CA 1
ATOM 1336 C C . GLU A 1 179 ? 1.849 -9.071 13.983 1.00 61.72 179 GLU A C 1
ATOM 1338 O O . GLU A 1 179 ? 1.681 -8.761 12.812 1.00 61.72 179 GLU A O 1
ATOM 1343 N N . ARG A 1 180 ? 1.662 -8.183 14.970 1.00 56.81 180 ARG A N 1
ATOM 1344 C CA . ARG A 1 180 ? 1.180 -6.812 14.726 1.00 56.81 180 ARG A CA 1
ATOM 1345 C C . ARG A 1 180 ? 2.125 -5.967 13.868 1.00 56.81 180 ARG A C 1
ATOM 1347 O O . ARG A 1 180 ? 1.667 -5.040 13.206 1.00 56.81 180 ARG A O 1
ATOM 1354 N N . ILE A 1 181 ? 3.441 -6.190 13.930 1.00 55.75 181 ILE A N 1
ATOM 1355 C CA . ILE A 1 181 ? 4.411 -5.511 13.050 1.00 55.75 181 ILE A CA 1
ATOM 1356 C C . ILE A 1 181 ? 4.233 -6.010 11.614 1.00 55.75 181 ILE A C 1
ATOM 1358 O O . ILE A 1 181 ? 4.182 -5.193 10.700 1.00 55.75 181 ILE A O 1
ATOM 1362 N N . VAL A 1 182 ? 4.081 -7.320 11.433 1.00 60.38 182 VAL A N 1
ATOM 1363 C CA . VAL A 1 182 ? 3.882 -7.955 10.130 1.00 60.38 182 VAL A CA 1
ATOM 1364 C C . VAL A 1 182 ? 2.513 -7.605 9.546 1.00 60.38 182 VAL A C 1
ATOM 1366 O O . VAL A 1 182 ? 2.434 -7.255 8.378 1.00 60.38 182 VAL A O 1
ATOM 1369 N N . ASP A 1 183 ? 1.445 -7.588 10.340 1.00 57.84 183 ASP A N 1
ATOM 1370 C CA . ASP A 1 183 ? 0.112 -7.123 9.932 1.00 57.84 183 ASP A CA 1
ATOM 1371 C C . ASP A 1 183 ? 0.152 -5.686 9.404 1.00 57.84 183 ASP A C 1
ATOM 1373 O O . ASP A 1 183 ? -0.437 -5.373 8.376 1.00 57.84 183 ASP A O 1
ATOM 1377 N N . ARG A 1 184 ? 0.926 -4.805 10.049 1.00 54.84 184 ARG A N 1
ATOM 1378 C CA . ARG A 1 184 ? 1.149 -3.438 9.550 1.00 54.84 184 ARG A CA 1
ATOM 1379 C C . ARG A 1 184 ? 1.961 -3.396 8.256 1.00 54.84 184 ARG A C 1
ATOM 1381 O O . ARG A 1 184 ? 1.757 -2.497 7.452 1.00 54.84 184 ARG A O 1
ATOM 1388 N N . PHE A 1 185 ? 2.884 -4.336 8.079 1.00 51.94 185 PHE A N 1
ATOM 1389 C CA . PHE A 1 185 ? 3.714 -4.467 6.880 1.00 51.94 185 PHE A CA 1
ATOM 1390 C C . PHE A 1 185 ? 2.904 -4.999 5.684 1.00 51.94 185 PHE A C 1
ATOM 1392 O O . PHE A 1 185 ? 3.105 -4.575 4.553 1.00 51.94 185 PHE A O 1
ATOM 1399 N N . THR A 1 186 ? 1.948 -5.884 5.967 1.00 52.28 186 THR A N 1
ATOM 1400 C CA . THR A 1 186 ? 1.047 -6.549 5.015 1.00 52.28 186 THR A CA 1
ATOM 1401 C C . THR A 1 186 ? -0.226 -5.753 4.719 1.00 52.28 186 THR A C 1
ATOM 1403 O O . THR A 1 186 ? -0.872 -5.995 3.714 1.00 52.28 186 THR A O 1
ATOM 1406 N N . ALA A 1 187 ? -0.574 -4.729 5.503 1.00 49.78 187 ALA A N 1
ATOM 1407 C CA . ALA A 1 187 ? -1.744 -3.880 5.239 1.00 49.78 187 ALA A CA 1
ATOM 1408 C C . ALA A 1 187 ? -1.742 -3.212 3.844 1.00 49.78 187 ALA A C 1
ATOM 1410 O O . ALA A 1 187 ? -2.804 -2.904 3.322 1.00 49.78 187 ALA A O 1
ATOM 1411 N N . PHE A 1 188 ? -0.583 -3.049 3.193 1.00 49.12 188 PHE A N 1
ATOM 1412 C CA . PHE A 1 188 ? -0.475 -2.587 1.798 1.00 49.12 188 PHE A CA 1
ATOM 1413 C C . PHE A 1 188 ? -0.968 -3.614 0.752 1.00 49.12 188 PHE A C 1
ATOM 1415 O O . PHE A 1 188 ? -1.087 -3.290 -0.427 1.00 49.12 188 PHE A O 1
ATOM 1422 N N . GLU A 1 189 ? -1.241 -4.861 1.145 1.00 46.12 189 GLU A N 1
ATOM 1423 C CA . GLU A 1 189 ? -1.549 -5.985 0.254 1.00 46.12 189 GLU A CA 1
ATOM 1424 C C . GLU A 1 189 ? -2.902 -5.891 -0.461 1.00 46.12 189 GLU A C 1
ATOM 1426 O O . GLU A 1 189 ? -3.008 -6.369 -1.596 1.00 46.12 189 GLU A O 1
ATOM 1431 N N . THR A 1 190 ? -3.927 -5.319 0.177 1.00 46.00 190 THR A N 1
ATOM 1432 C CA . THR A 1 190 ? -5.335 -5.482 -0.240 1.00 46.00 190 THR A CA 1
ATOM 1433 C C . THR A 1 190 ? -5.725 -4.566 -1.407 1.00 46.00 190 THR A C 1
ATOM 1435 O O . THR A 1 190 ? -6.600 -4.897 -2.208 1.00 46.00 190 THR A O 1
ATOM 1438 N N . PHE A 1 191 ? -5.022 -3.448 -1.591 1.00 50.19 191 PHE A N 1
ATOM 1439 C CA . PHE A 1 191 ? -5.514 -2.344 -2.421 1.00 50.19 191 PHE A CA 1
ATOM 1440 C C . PHE A 1 191 ? -5.329 -2.531 -3.929 1.00 50.19 191 PHE A C 1
ATOM 1442 O O . PHE A 1 191 ? -5.995 -1.867 -4.711 1.00 50.19 191 PHE A O 1
ATOM 1449 N N . PHE A 1 192 ? -4.514 -3.488 -4.380 1.00 47.84 192 PHE A N 1
ATOM 1450 C CA . PHE A 1 192 ? -4.188 -3.638 -5.808 1.00 47.84 192 PHE A CA 1
ATOM 1451 C C . PHE A 1 192 ? -5.295 -4.261 -6.670 1.00 47.84 192 PHE A C 1
ATOM 1453 O O . PHE A 1 192 ? -5.229 -4.211 -7.899 1.00 47.84 192 PHE A O 1
ATOM 1460 N N . SER A 1 193 ? -6.317 -4.870 -6.069 1.00 57.94 193 SER A N 1
ATOM 1461 C CA . SER A 1 193 ? -7.467 -5.417 -6.803 1.00 57.94 193 SER A CA 1
ATOM 1462 C C . SER A 1 193 ? -8.755 -5.218 -6.007 1.00 57.94 193 SER A C 1
ATOM 1464 O O . SER A 1 193 ? -9.236 -6.166 -5.383 1.00 57.94 193 SER A O 1
ATOM 1466 N N . PRO A 1 194 ? -9.313 -3.992 -6.017 1.00 68.06 194 PRO A N 1
ATOM 1467 C CA . PRO A 1 194 ? -10.553 -3.688 -5.316 1.00 68.06 194 PRO A CA 1
ATOM 1468 C C . PRO A 1 194 ? -11.695 -4.586 -5.791 1.00 68.06 194 PRO A C 1
ATOM 1470 O O . PRO A 1 194 ? -11.923 -4.732 -6.996 1.00 68.06 194 PRO A O 1
ATOM 1473 N N . ARG A 1 195 ? -12.434 -5.169 -4.849 1.00 75.12 195 ARG A N 1
ATOM 1474 C CA . ARG A 1 195 ? -13.667 -5.920 -5.105 1.00 75.12 195 ARG A CA 1
ATOM 1475 C C . ARG A 1 195 ? -14.829 -4.939 -5.146 1.00 75.12 195 ARG A C 1
ATOM 1477 O O . ARG A 1 195 ? -15.634 -4.862 -4.218 1.00 75.12 195 ARG A O 1
ATOM 1484 N N . THR A 1 196 ? -14.872 -4.146 -6.213 1.00 80.38 196 THR A N 1
ATOM 1485 C CA . THR A 1 196 ? -15.849 -3.066 -6.311 1.00 80.38 196 THR A CA 1
ATOM 1486 C C . THR A 1 196 ? -17.271 -3.601 -6.440 1.00 80.38 196 THR A C 1
ATOM 1488 O O . THR A 1 196 ? -17.535 -4.638 -7.056 1.00 80.38 196 THR A O 1
ATOM 1491 N N . ARG A 1 197 ? -18.200 -2.893 -5.803 1.00 80.88 197 ARG A N 1
ATOM 1492 C CA . ARG A 1 197 ? -19.638 -3.062 -5.980 1.00 80.88 197 ARG A CA 1
ATOM 1493 C C . ARG A 1 197 ? -20.324 -1.720 -5.787 1.00 80.88 197 ARG A C 1
ATOM 1495 O O . ARG A 1 197 ? -19.818 -0.850 -5.076 1.00 80.88 197 ARG A O 1
ATOM 1502 N N . ILE A 1 198 ? -21.515 -1.587 -6.361 1.00 89.94 198 ILE A N 1
ATOM 1503 C CA . ILE A 1 198 ? -22.372 -0.426 -6.123 1.00 89.94 198 ILE A CA 1
ATOM 1504 C C . ILE A 1 198 ? -22.657 -0.326 -4.621 1.00 89.94 198 ILE A C 1
ATOM 1506 O O . ILE A 1 198 ? -23.227 -1.239 -4.022 1.00 89.94 198 ILE A O 1
ATOM 1510 N N . THR A 1 199 ? -22.184 0.760 -4.017 1.00 87.81 199 THR A N 1
ATOM 1511 C CA . THR A 1 199 ? -22.178 0.961 -2.570 1.00 87.81 199 THR A CA 1
ATOM 1512 C C . THR A 1 199 ? -22.653 2.369 -2.242 1.00 87.81 199 THR A C 1
ATOM 1514 O O . THR A 1 199 ? -22.186 3.359 -2.814 1.00 87.81 199 THR A O 1
ATOM 1517 N N . ASN A 1 200 ? -23.550 2.466 -1.262 1.00 92.25 200 ASN A N 1
ATOM 1518 C CA . ASN A 1 200 ? -23.884 3.727 -0.620 1.00 92.25 200 ASN A CA 1
ATOM 1519 C C . ASN A 1 200 ? -22.767 4.121 0.363 1.00 92.25 200 ASN A C 1
ATOM 1521 O O . ASN A 1 200 ? -22.559 3.461 1.383 1.00 92.25 200 ASN A O 1
ATOM 1525 N N . VAL A 1 201 ? -22.063 5.215 0.063 1.00 94.94 201 VAL A N 1
ATOM 1526 C CA . VAL A 1 201 ? -20.939 5.696 0.880 1.00 94.94 201 VAL A CA 1
ATOM 1527 C C . VAL A 1 201 ? -21.347 6.060 2.306 1.00 94.94 201 VAL A C 1
ATOM 1529 O O . VAL A 1 201 ? -20.555 5.865 3.223 1.00 94.94 201 VAL A O 1
ATOM 1532 N N . HIS A 1 202 ? -22.569 6.557 2.520 1.00 96.19 202 HIS A N 1
ATOM 1533 C CA . HIS A 1 202 ? -23.022 6.993 3.842 1.00 96.19 202 HIS A CA 1
ATOM 1534 C C . HIS A 1 202 ? -23.126 5.814 4.808 1.00 96.19 202 HIS A C 1
ATOM 1536 O O . HIS A 1 202 ? -22.709 5.948 5.949 1.00 96.19 202 HIS A O 1
ATOM 1542 N N . VAL A 1 203 ? -23.545 4.635 4.331 1.00 90.94 203 VAL A N 1
ATOM 1543 C CA . VAL A 1 203 ? -23.606 3.405 5.148 1.00 90.94 203 VAL A CA 1
ATOM 1544 C C . VAL A 1 203 ? -22.218 3.001 5.653 1.00 90.94 203 VAL A C 1
ATOM 1546 O O . VAL A 1 203 ? -22.055 2.618 6.811 1.00 90.94 203 VAL A O 1
ATOM 1549 N N . VAL A 1 204 ? -21.203 3.104 4.790 1.00 91.31 204 VAL A N 1
ATOM 1550 C CA . VAL A 1 204 ? -19.816 2.793 5.160 1.00 91.31 204 VAL A CA 1
ATOM 1551 C C . VAL A 1 204 ? -19.288 3.815 6.168 1.00 91.31 204 VAL A C 1
ATOM 1553 O O . VAL A 1 204 ? -18.683 3.436 7.170 1.00 91.31 204 VAL A O 1
ATOM 1556 N N . LEU A 1 205 ? -19.546 5.104 5.933 1.00 94.62 205 LEU A N 1
ATOM 1557 C CA . LEU A 1 205 ? -19.112 6.175 6.828 1.00 94.62 205 LEU A CA 1
ATOM 1558 C C . LEU A 1 205 ? -19.793 6.093 8.201 1.00 94.62 205 LEU A C 1
ATOM 1560 O O . LEU A 1 205 ? -19.107 6.258 9.207 1.00 94.62 205 LEU A O 1
ATOM 1564 N N . ASP A 1 206 ? -21.087 5.779 8.265 1.00 90.69 206 ASP A N 1
ATOM 1565 C CA . ASP A 1 206 ? -21.810 5.586 9.526 1.00 90.69 206 ASP A CA 1
ATOM 1566 C C . ASP A 1 206 ? -21.174 4.463 10.361 1.00 90.69 206 ASP A C 1
ATOM 1568 O O . ASP A 1 206 ? -20.869 4.668 11.537 1.00 90.69 206 ASP A O 1
ATOM 1572 N N . SER A 1 207 ? -20.854 3.322 9.734 1.00 85.06 207 SER A N 1
ATOM 1573 C CA . SER A 1 207 ? -20.148 2.208 10.389 1.00 85.06 207 SER A CA 1
ATOM 1574 C C . SER A 1 207 ? -18.797 2.634 10.976 1.00 85.06 207 SER A C 1
ATOM 1576 O O . SER A 1 207 ? -18.481 2.318 12.126 1.00 85.06 207 SER A O 1
ATOM 1578 N N . VAL A 1 208 ? -18.000 3.390 10.213 1.00 89.06 208 VAL A N 1
ATOM 1579 C CA . VAL A 1 208 ? -16.702 3.908 10.677 1.00 89.06 208 VAL A CA 1
ATOM 1580 C C . VAL A 1 208 ? -16.879 4.840 11.872 1.00 89.06 208 VAL A C 1
ATOM 1582 O O . VAL A 1 208 ? -16.120 4.765 12.841 1.00 89.06 208 VAL A O 1
ATOM 1585 N N . ILE A 1 209 ? -17.877 5.721 11.821 1.00 89.75 209 ILE A N 1
ATOM 1586 C CA . ILE A 1 209 ? -18.148 6.692 12.880 1.00 89.75 209 ILE A CA 1
ATOM 1587 C C . ILE A 1 209 ? -18.634 6.004 14.154 1.00 89.75 209 ILE A C 1
ATOM 1589 O O . ILE A 1 209 ? -18.204 6.382 15.246 1.00 89.75 209 ILE A O 1
ATOM 1593 N N . ASP A 1 210 ? -19.479 4.984 14.045 1.00 84.62 210 ASP A N 1
ATOM 1594 C CA . ASP A 1 210 ? -19.941 4.210 15.196 1.00 84.62 210 ASP A CA 1
ATOM 1595 C C . ASP A 1 210 ? -18.793 3.433 15.846 1.00 84.62 210 ASP A C 1
ATOM 1597 O O . ASP A 1 210 ? -18.615 3.498 17.069 1.00 84.62 210 ASP A O 1
ATOM 1601 N N . LEU A 1 211 ? -17.936 2.798 15.039 1.00 81.06 211 LEU A N 1
ATOM 1602 C CA . LEU A 1 211 ? -16.718 2.149 15.524 1.00 81.06 211 LEU A CA 1
ATOM 1603 C C . LEU A 1 211 ? -15.779 3.149 16.211 1.00 81.06 211 LEU A C 1
ATOM 1605 O O . LEU A 1 211 ? -15.217 2.851 17.269 1.00 81.06 211 LEU A O 1
ATOM 1609 N N . ALA A 1 212 ? -15.617 4.342 15.639 1.00 82.75 212 ALA A N 1
ATOM 1610 C CA . ALA A 1 212 ? -14.765 5.385 16.191 1.00 82.75 212 ALA A CA 1
ATOM 1611 C C . ALA A 1 212 ? -15.298 5.918 17.533 1.00 82.75 212 ALA A C 1
ATOM 1613 O O . ALA A 1 212 ? -14.539 6.049 18.496 1.00 82.75 212 ALA A O 1
ATOM 1614 N N . LYS A 1 213 ? -16.610 6.165 17.637 1.00 81.81 213 LYS A N 1
ATOM 1615 C CA . LYS A 1 213 ? -17.265 6.569 18.891 1.00 81.81 213 LYS A CA 1
ATOM 1616 C C . LYS A 1 213 ? -17.110 5.507 19.981 1.00 81.81 213 LYS A C 1
ATOM 1618 O O . LYS A 1 213 ? -16.849 5.862 21.129 1.00 81.81 213 LYS A O 1
ATOM 1623 N N . ALA A 1 214 ? -17.252 4.228 19.628 1.00 75.12 214 ALA A N 1
ATOM 1624 C CA . ALA A 1 214 ? -17.126 3.111 20.562 1.00 75.12 214 ALA A CA 1
ATOM 1625 C C . ALA A 1 214 ? -15.677 2.878 21.028 1.00 75.12 214 ALA A C 1
ATOM 1627 O O . ALA A 1 214 ? -15.443 2.625 22.207 1.00 75.12 214 ALA A O 1
ATOM 1628 N N . SER A 1 215 ? -14.704 2.983 20.117 1.00 68.00 215 SER A N 1
ATOM 1629 C CA . SER A 1 215 ? -13.299 2.633 20.386 1.00 68.00 215 SER A CA 1
ATOM 1630 C C . SER A 1 215 ? -12.496 3.760 21.037 1.00 68.00 215 SER A C 1
ATOM 1632 O O . SER A 1 215 ? -11.528 3.495 21.745 1.00 68.00 215 SER A O 1
ATOM 1634 N N . PHE A 1 216 ? -12.877 5.018 20.800 1.00 64.81 216 PHE A N 1
ATOM 1635 C CA . PHE A 1 216 ? -12.100 6.195 21.211 1.00 64.81 216 PHE A CA 1
ATOM 1636 C C . PHE A 1 216 ? -12.894 7.153 22.119 1.00 64.81 216 PHE A C 1
ATOM 1638 O O . PHE A 1 216 ? -12.553 8.330 22.246 1.00 64.81 216 PHE A O 1
ATOM 1645 N N . GLY A 1 217 ? -13.980 6.668 22.729 1.00 54.12 217 GLY A N 1
ATOM 1646 C CA . GLY A 1 217 ? -14.977 7.479 23.428 1.00 54.12 217 GLY A CA 1
ATOM 1647 C C . GLY A 1 217 ? -14.426 8.398 24.530 1.00 54.12 217 GLY A C 1
ATOM 1648 O O . GLY A 1 217 ? -13.862 7.926 25.512 1.00 54.12 217 GLY A O 1
ATOM 1649 N N . ALA A 1 218 ? -14.638 9.714 24.371 1.00 52.03 218 ALA A N 1
ATOM 1650 C CA . ALA A 1 218 ? -15.446 10.548 25.288 1.00 52.03 218 ALA A CA 1
ATOM 1651 C C . ALA A 1 218 ? -15.360 12.061 24.991 1.00 52.03 218 ALA A C 1
ATOM 1653 O O . ALA A 1 218 ? -16.285 12.786 25.343 1.00 52.03 218 ALA A O 1
ATOM 1654 N N . ASN A 1 219 ? -14.296 12.564 24.349 1.00 64.12 219 ASN A N 1
ATOM 1655 C CA . ASN A 1 219 ? -14.064 14.019 24.314 1.00 64.12 219 ASN A CA 1
ATOM 1656 C C . ASN A 1 219 ? -14.403 14.718 22.989 1.00 64.12 219 ASN A C 1
ATOM 1658 O O . ASN A 1 219 ? -14.724 15.904 23.029 1.00 64.12 219 ASN A O 1
ATOM 1662 N N . SER A 1 220 ? -14.379 14.026 21.844 1.00 73.38 220 SER A N 1
ATOM 1663 C CA . SER A 1 220 ? -14.533 14.649 20.516 1.00 73.38 220 SER A CA 1
ATOM 1664 C C . SER A 1 220 ? -15.980 14.671 20.021 1.00 73.38 220 SER A C 1
ATOM 1666 O O . SER A 1 220 ? -16.654 13.642 19.972 1.00 73.38 220 SER A O 1
ATOM 1668 N N . ARG A 1 221 ? -16.459 15.847 19.604 1.00 86.88 221 ARG A N 1
ATOM 1669 C CA . ARG A 1 221 ? -17.773 16.025 18.971 1.00 86.88 221 ARG A CA 1
ATOM 1670 C C . ARG A 1 221 ? -17.684 15.701 17.479 1.00 86.88 221 ARG A C 1
ATOM 1672 O O . ARG A 1 221 ? -16.975 16.393 16.751 1.00 86.88 221 ARG A O 1
ATOM 1679 N N . PHE A 1 222 ? -18.438 14.698 17.034 1.00 89.25 222 PHE A N 1
ATOM 1680 C CA . PHE A 1 222 ? -18.582 14.362 15.615 1.00 89.25 222 PHE A CA 1
ATOM 1681 C C . PHE A 1 222 ? -19.738 15.136 14.976 1.00 89.25 222 PHE A C 1
ATOM 1683 O O . PHE A 1 222 ? -20.842 15.153 15.520 1.00 89.25 222 PHE A O 1
ATOM 1690 N N . GLU A 1 223 ? -19.498 15.751 13.820 1.00 93.75 223 GLU A N 1
ATOM 1691 C CA . GLU A 1 223 ? -20.519 16.435 13.019 1.00 93.75 223 GLU A CA 1
ATOM 1692 C C . GLU A 1 223 ? -20.594 15.816 11.623 1.00 93.75 223 GLU A C 1
ATOM 1694 O O . GLU A 1 223 ? -19.619 15.832 10.876 1.00 93.75 223 GLU A O 1
ATOM 1699 N N . LEU A 1 224 ? -21.751 15.250 11.276 1.00 95.75 224 LEU A N 1
ATOM 1700 C CA . LEU A 1 224 ? -21.970 14.592 9.989 1.00 95.75 224 LEU A CA 1
ATOM 1701 C C . LEU A 1 224 ? -22.728 15.541 9.059 1.00 95.75 224 LEU A C 1
ATOM 1703 O O . LEU A 1 224 ? -23.842 15.965 9.364 1.00 95.75 224 LEU A O 1
ATOM 1707 N N . LEU A 1 225 ? -22.103 15.893 7.940 1.00 96.81 225 LEU A N 1
ATOM 1708 C CA . LEU A 1 225 ? -22.611 16.833 6.940 1.00 96.81 225 LEU A CA 1
ATOM 1709 C C . LEU A 1 225 ? -22.747 16.111 5.596 1.00 96.81 225 LEU A C 1
ATOM 1711 O O . LEU A 1 225 ? -22.000 16.366 4.650 1.00 96.81 225 LEU A O 1
ATOM 1715 N N . TYR A 1 226 ? -23.654 15.139 5.540 1.00 97.12 226 TYR A N 1
ATOM 1716 C CA . TYR A 1 226 ? -23.849 14.323 4.346 1.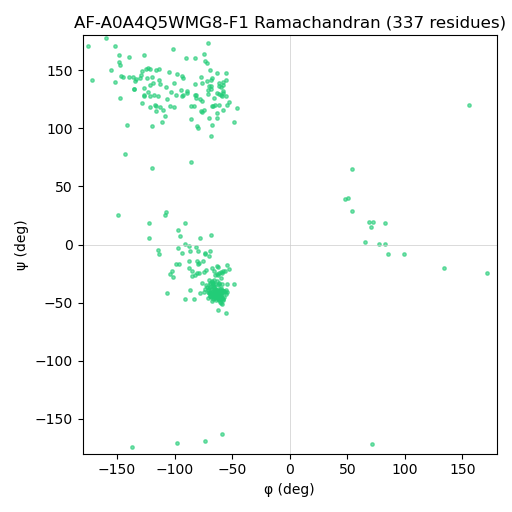00 97.12 226 TYR A CA 1
ATOM 1717 C C . TYR A 1 226 ? -24.732 15.019 3.318 1.00 97.12 226 TYR A C 1
ATOM 1719 O O . TYR A 1 226 ? -25.754 15.610 3.662 1.00 97.12 226 TYR A O 1
ATOM 1727 N N . ASP A 1 227 ? -24.339 14.920 2.052 1.00 95.06 227 ASP A N 1
ATOM 1728 C CA . ASP A 1 227 ? -25.166 15.321 0.922 1.00 95.06 227 ASP A CA 1
ATOM 1729 C C . ASP A 1 227 ? -26.080 14.145 0.526 1.00 95.06 227 ASP A C 1
ATOM 1731 O O . ASP A 1 227 ? -25.592 13.153 -0.025 1.00 95.06 227 ASP A O 1
ATOM 1735 N N . PRO A 1 228 ? -27.398 14.220 0.798 1.00 91.81 228 PRO A N 1
ATOM 1736 C CA . PRO A 1 228 ? -28.328 13.123 0.537 1.00 91.81 228 PRO A CA 1
ATOM 1737 C C . PRO A 1 228 ? -28.633 12.934 -0.956 1.00 91.81 228 PRO A C 1
ATOM 1739 O O . PRO A 1 228 ? -29.330 11.990 -1.315 1.00 91.81 228 PRO A O 1
ATOM 1742 N N . SER A 1 229 ? -28.163 13.833 -1.828 1.00 91.62 229 SER A N 1
ATOM 1743 C CA . SER A 1 229 ? -28.379 13.739 -3.276 1.00 91.62 229 SER A CA 1
ATOM 1744 C C . SER A 1 229 ? -27.333 12.884 -3.997 1.00 91.62 229 SER A C 1
ATOM 1746 O O . SER A 1 229 ? -27.458 12.644 -5.199 1.00 91.62 229 SER A O 1
ATOM 1748 N N . LEU A 1 230 ? -26.299 12.431 -3.281 1.00 91.19 230 LEU A N 1
ATOM 1749 C CA . LEU A 1 230 ? -25.217 11.649 -3.864 1.00 91.19 230 LEU A CA 1
ATOM 1750 C C . LEU A 1 230 ? -25.688 10.253 -4.295 1.00 91.19 230 LEU A C 1
ATOM 1752 O O . LEU A 1 230 ? -26.354 9.569 -3.516 1.00 91.19 230 LEU A O 1
ATOM 1756 N N . PRO A 1 231 ? -25.326 9.805 -5.512 1.00 89.50 231 PRO A N 1
ATOM 1757 C CA . PRO A 1 231 ? -25.631 8.456 -5.958 1.00 89.50 231 PRO A CA 1
ATOM 1758 C C . PRO A 1 231 ? -24.725 7.429 -5.270 1.00 89.50 231 PRO A C 1
ATOM 1760 O O . PRO A 1 231 ? -23.655 7.755 -4.751 1.00 89.50 231 PRO A O 1
ATOM 1763 N N . GLU A 1 232 ? -25.128 6.164 -5.343 1.00 91.56 232 GLU A N 1
ATOM 1764 C CA . GLU A 1 232 ? -24.235 5.048 -5.045 1.00 91.56 232 GLU A CA 1
ATOM 1765 C C . GLU A 1 232 ? -23.069 5.016 -6.043 1.00 91.56 232 GLU A C 1
ATOM 1767 O O . GLU A 1 232 ? -23.216 5.394 -7.211 1.00 91.56 232 GLU A O 1
ATOM 1772 N N . ILE A 1 233 ? -21.903 4.567 -5.578 1.00 88.50 233 ILE A N 1
ATOM 1773 C CA . ILE A 1 233 ? -20.674 4.525 -6.377 1.00 88.50 233 ILE A CA 1
ATOM 1774 C C . ILE A 1 233 ? -20.135 3.100 -6.473 1.00 88.50 233 ILE A C 1
ATOM 1776 O O . ILE A 1 233 ? -20.332 2.292 -5.567 1.00 88.50 233 ILE A O 1
ATOM 1780 N N . ASP A 1 234 ? -19.443 2.797 -7.569 1.00 85.75 234 ASP A N 1
ATOM 1781 C CA . ASP A 1 234 ? -18.729 1.532 -7.747 1.00 85.75 234 ASP A CA 1
ATOM 1782 C C . ASP A 1 234 ? -17.387 1.587 -7.002 1.00 85.75 234 ASP A C 1
ATOM 1784 O O . ASP A 1 234 ? -16.435 2.227 -7.449 1.00 85.75 234 ASP A O 1
ATOM 1788 N N . VAL A 1 235 ? -17.340 0.986 -5.813 1.00 85.19 235 VAL A N 1
ATOM 1789 C CA . VAL A 1 235 ? -16.195 1.048 -4.891 1.00 85.19 235 VAL A CA 1
ATOM 1790 C C . VAL A 1 235 ? -16.092 -0.252 -4.103 1.00 85.19 235 VAL A C 1
ATOM 1792 O O . VAL A 1 235 ? -17.088 -0.952 -3.916 1.00 85.19 235 VAL A O 1
ATOM 1795 N N . ASP A 1 236 ? -14.896 -0.600 -3.640 1.00 84.50 236 ASP A N 1
ATOM 1796 C CA . ASP A 1 236 ? -14.739 -1.640 -2.628 1.00 84.50 236 ASP A CA 1
ATOM 1797 C C . ASP A 1 236 ? -15.111 -1.055 -1.247 1.00 84.50 236 ASP A C 1
ATOM 1799 O O . ASP A 1 236 ? -14.452 -0.122 -0.771 1.00 84.50 236 ASP A O 1
ATOM 1803 N N . PRO A 1 237 ? -16.185 -1.543 -0.603 1.00 82.31 237 PRO A N 1
ATOM 1804 C CA . PRO A 1 237 ? -16.662 -1.008 0.669 1.00 82.31 237 PRO A CA 1
ATOM 1805 C C . PRO A 1 237 ? -15.671 -1.222 1.816 1.00 82.31 237 PRO A C 1
ATOM 1807 O O . PRO A 1 237 ? -15.630 -0.388 2.718 1.00 82.31 237 PRO A O 1
ATOM 1810 N N . ASP A 1 238 ? -14.878 -2.296 1.786 1.00 79.25 238 ASP A N 1
ATOM 1811 C CA . ASP A 1 238 ? -13.920 -2.611 2.846 1.00 79.25 238 ASP A CA 1
ATOM 1812 C C . ASP A 1 238 ? -12.720 -1.663 2.746 1.00 79.25 238 ASP A C 1
ATOM 1814 O O . ASP A 1 238 ? -12.291 -1.081 3.744 1.00 79.25 238 ASP A O 1
ATOM 1818 N N . HIS A 1 239 ? -12.255 -1.394 1.522 1.00 84.69 239 HIS A N 1
ATOM 1819 C CA . HIS A 1 239 ? -11.246 -0.365 1.277 1.00 84.69 239 HIS A CA 1
ATOM 1820 C C . HIS A 1 239 ? -11.742 1.033 1.660 1.00 84.69 239 HIS A C 1
ATOM 1822 O O . HIS A 1 239 ? -11.022 1.792 2.309 1.00 84.69 239 HIS A O 1
ATOM 1828 N N . LEU A 1 240 ? -12.976 1.391 1.292 1.00 90.94 240 LEU A N 1
ATOM 1829 C CA . LEU A 1 240 ? -13.550 2.681 1.673 1.00 90.94 240 LEU A CA 1
ATOM 1830 C C . LEU A 1 240 ? -13.647 2.818 3.200 1.00 90.94 240 LEU A C 1
ATOM 1832 O O . LEU A 1 240 ? -13.313 3.872 3.746 1.00 90.94 240 LEU A O 1
ATOM 1836 N N . HIS A 1 241 ? -14.063 1.750 3.884 1.00 89.12 241 HIS A N 1
ATOM 1837 C CA . HIS A 1 241 ? -14.118 1.694 5.340 1.00 89.12 241 HIS A CA 1
ATOM 1838 C C . HIS A 1 241 ? -12.732 1.921 5.954 1.00 89.12 241 HIS A C 1
ATOM 1840 O O . HIS A 1 241 ? -12.585 2.733 6.867 1.00 89.12 241 HIS A O 1
ATOM 1846 N N . GLU A 1 242 ? -11.699 1.253 5.442 1.00 81.12 242 GLU A N 1
ATOM 1847 C CA . GLU A 1 242 ? -10.328 1.384 5.935 1.00 81.12 242 GLU A CA 1
ATOM 1848 C C . GLU A 1 242 ? -9.737 2.782 5.705 1.00 81.12 242 GLU A C 1
ATOM 1850 O O . GLU A 1 242 ? -9.145 3.361 6.622 1.00 81.12 242 GLU A O 1
ATOM 1855 N N . ALA A 1 243 ? -9.9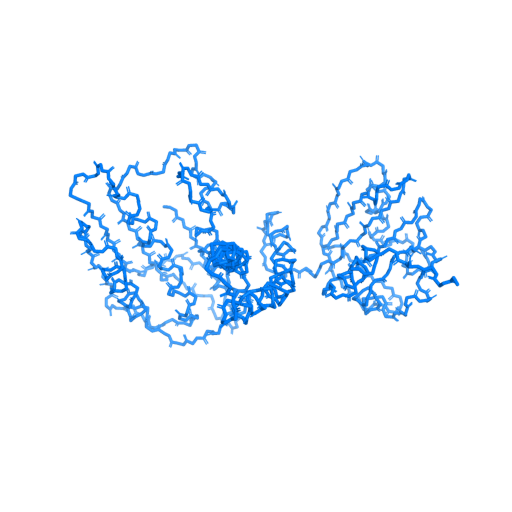39 3.367 4.521 1.00 89.69 243 ALA A N 1
ATOM 1856 C CA . ALA A 1 243 ? -9.494 4.728 4.233 1.00 89.69 243 ALA A CA 1
ATOM 1857 C C . ALA A 1 243 ? -10.158 5.738 5.179 1.00 89.69 243 ALA A C 1
ATOM 1859 O O . ALA A 1 243 ? -9.477 6.539 5.825 1.00 89.69 243 ALA A O 1
ATOM 1860 N N . ALA A 1 244 ? -11.484 5.666 5.313 1.00 92.69 244 ALA A N 1
ATOM 1861 C CA . ALA A 1 244 ? -12.234 6.545 6.200 1.00 92.69 244 ALA A CA 1
ATOM 1862 C C . ALA A 1 244 ? -11.828 6.355 7.671 1.00 92.69 244 ALA A C 1
ATOM 1864 O O . ALA A 1 244 ? -11.648 7.341 8.385 1.00 92.69 244 ALA A O 1
ATOM 1865 N N . LEU A 1 245 ? -11.612 5.115 8.121 1.00 87.19 245 LEU A N 1
ATOM 1866 C CA . LEU A 1 245 ? -11.173 4.825 9.485 1.00 87.19 245 LEU A CA 1
ATOM 1867 C C . LEU A 1 245 ? -9.780 5.395 9.774 1.00 87.19 245 LEU A C 1
ATOM 1869 O O . LEU A 1 245 ? -9.576 5.973 10.841 1.00 87.19 245 LEU A O 1
ATOM 1873 N N . ASN A 1 246 ? -8.836 5.287 8.835 1.00 84.75 246 ASN A N 1
ATOM 1874 C CA . ASN A 1 246 ? -7.501 5.869 8.984 1.00 84.75 246 ASN A CA 1
ATOM 1875 C C . ASN A 1 246 ? -7.548 7.402 9.068 1.00 84.75 246 ASN A C 1
ATOM 1877 O O . ASN A 1 246 ? -6.880 7.986 9.925 1.00 84.75 246 ASN A O 1
ATOM 1881 N N . LEU A 1 247 ? -8.376 8.057 8.248 1.00 92.56 247 LEU A N 1
ATOM 1882 C CA . LEU A 1 247 ? -8.583 9.508 8.318 1.00 92.56 247 LEU A CA 1
ATOM 1883 C C . LEU A 1 247 ? -9.222 9.930 9.649 1.00 92.56 247 LEU A C 1
ATOM 1885 O O . LEU A 1 247 ? -8.718 10.827 10.323 1.00 92.56 247 LEU A O 1
ATOM 1889 N N . VAL A 1 248 ? -10.291 9.248 10.068 1.00 90.44 248 VAL A N 1
ATOM 1890 C CA . VAL A 1 248 ? -10.991 9.534 11.329 1.00 90.44 248 VAL A CA 1
ATOM 1891 C C . VAL A 1 248 ? -10.083 9.296 12.535 1.00 90.44 248 VAL A C 1
ATOM 1893 O O . VAL A 1 248 ? -10.044 10.120 13.446 1.00 90.44 248 VAL A O 1
ATOM 1896 N N . LYS A 1 249 ? -9.297 8.217 12.541 1.00 86.12 249 LYS A N 1
ATOM 1897 C CA . LYS A 1 249 ? -8.321 7.945 13.601 1.00 86.12 249 LYS A CA 1
ATOM 1898 C C . LYS A 1 249 ? -7.252 9.034 13.668 1.00 86.12 249 LYS A C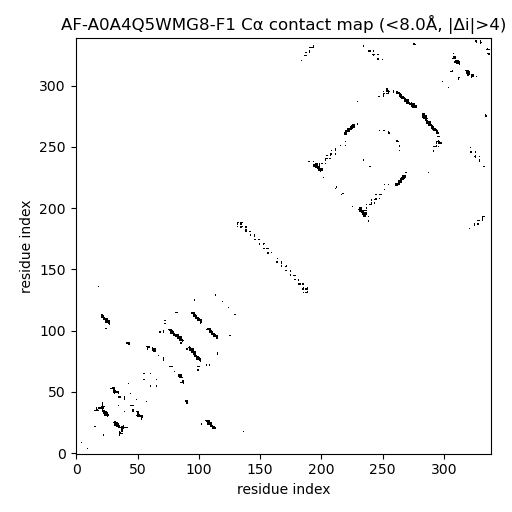 1
ATOM 1900 O O . LYS A 1 249 ? -6.952 9.521 14.757 1.00 86.12 249 LYS A O 1
ATOM 1905 N N . ASN A 1 250 ? -6.721 9.458 12.521 1.00 87.56 250 ASN A N 1
ATOM 1906 C CA . ASN A 1 250 ? -5.747 10.545 12.468 1.00 87.56 250 ASN A CA 1
ATOM 1907 C C . ASN A 1 250 ? -6.318 11.855 13.024 1.00 87.56 250 ASN A C 1
ATOM 1909 O O . ASN A 1 250 ? -5.624 12.515 13.799 1.00 87.56 250 ASN A O 1
ATOM 1913 N N . ALA A 1 251 ? -7.574 12.178 12.699 1.00 90.12 251 ALA A N 1
ATOM 1914 C CA . ALA A 1 251 ? -8.298 13.326 13.241 1.00 90.12 251 ALA A CA 1
ATOM 1915 C C . ALA A 1 251 ? -8.483 13.229 14.767 1.00 90.12 251 ALA A C 1
ATOM 1917 O O . ALA A 1 251 ? -8.195 14.185 15.481 1.00 90.12 251 ALA A O 1
ATOM 1918 N N . ILE A 1 252 ? -8.893 12.065 15.292 1.00 86.75 252 ILE A N 1
ATOM 1919 C CA . ILE A 1 252 ? -9.036 11.816 16.742 1.00 86.75 252 ILE A CA 1
ATOM 1920 C C . ILE A 1 252 ? -7.712 12.027 17.474 1.00 86.75 252 ILE A C 1
ATOM 1922 O O . ILE A 1 252 ? -7.670 12.678 18.517 1.00 86.75 252 ILE A O 1
ATOM 1926 N N . GLU A 1 253 ? -6.627 11.486 16.931 1.00 83.88 253 GLU A N 1
ATOM 1927 C CA . GLU A 1 253 ? -5.298 11.661 17.505 1.00 83.88 253 GLU A CA 1
ATOM 1928 C C . GLU A 1 253 ? -4.832 13.124 17.434 1.00 83.88 253 GLU A C 1
ATOM 1930 O O . GLU A 1 253 ? -4.170 13.591 18.359 1.00 83.88 253 GLU A O 1
ATOM 1935 N N . ALA A 1 254 ? -5.160 13.848 16.356 1.00 85.62 254 ALA A N 1
ATOM 1936 C CA . ALA A 1 254 ? -4.799 15.255 16.180 1.00 85.62 254 ALA A CA 1
ATOM 1937 C C . ALA A 1 254 ? -5.521 16.164 17.185 1.00 85.62 254 ALA A C 1
ATOM 1939 O O . ALA A 1 254 ? -4.887 17.013 17.811 1.00 85.62 254 ALA A O 1
ATOM 1940 N N . VAL A 1 255 ? -6.817 15.940 17.418 1.00 86.00 255 VAL A N 1
ATOM 1941 C CA . VAL A 1 255 ? -7.602 16.691 18.416 1.00 86.00 255 VAL A CA 1
ATOM 1942 C C . VAL A 1 255 ? -7.366 16.232 19.857 1.00 86.00 255 VAL A C 1
ATOM 1944 O O . VAL A 1 255 ? -8.055 16.702 20.763 1.00 86.00 255 VAL A O 1
ATOM 1947 N N . GLY A 1 256 ? -6.416 15.318 20.077 1.00 74.62 256 GLY A N 1
ATOM 1948 C CA . GLY A 1 256 ? -6.041 14.776 21.378 1.00 74.62 256 GLY A CA 1
ATOM 1949 C C . GLY A 1 256 ? -5.566 15.823 22.398 1.00 74.62 256 GLY A C 1
ATOM 1950 O O . GLY A 1 256 ? -5.824 17.023 22.295 1.00 74.62 256 GLY A O 1
ATOM 1951 N N . ILE A 1 257 ? -4.902 15.340 23.452 1.00 63.09 257 ILE A N 1
ATOM 1952 C CA . ILE A 1 257 ? -4.647 16.074 24.705 1.00 63.09 257 ILE A CA 1
ATOM 1953 C C . ILE A 1 257 ? -4.085 17.484 24.439 1.00 63.09 257 ILE A C 1
ATOM 1955 O O . ILE A 1 257 ? -2.916 17.643 24.101 1.00 63.09 257 ILE A O 1
ATOM 1959 N N . GLY A 1 258 ? -4.928 18.508 24.619 1.00 66.25 258 GLY A N 1
ATOM 1960 C CA . GLY A 1 258 ? -4.561 19.918 24.436 1.00 66.25 258 GLY A CA 1
ATOM 1961 C C . GLY A 1 258 ? -5.569 20.758 23.641 1.00 66.25 258 GLY A C 1
ATOM 1962 O O . GLY A 1 258 ? -5.588 21.978 23.805 1.00 66.25 258 GLY A O 1
ATOM 1963 N N . THR A 1 259 ? -6.447 20.141 22.842 1.00 77.75 259 THR A N 1
ATOM 1964 C CA . THR A 1 259 ? -7.449 20.872 22.039 1.00 77.75 259 THR A CA 1
ATOM 1965 C C . THR A 1 259 ? -8.674 21.255 22.876 1.00 77.75 259 THR A C 1
ATOM 1967 O O . THR A 1 259 ? -9.315 20.408 23.499 1.00 77.75 259 THR A O 1
ATOM 1970 N N . LYS A 1 260 ? -9.045 22.543 22.894 1.00 78.94 260 LYS A N 1
ATOM 1971 C CA . LYS A 1 260 ? -10.294 23.003 23.529 1.00 78.94 260 LYS A CA 1
ATOM 1972 C C . LYS A 1 260 ? -11.478 22.689 22.612 1.00 78.94 260 LYS A C 1
ATOM 1974 O O . LYS A 1 260 ? -11.497 23.150 21.479 1.00 78.94 260 LYS A O 1
ATOM 1979 N N . GLN A 1 261 ? -12.483 21.976 23.128 1.00 85.12 261 GLN A N 1
ATOM 1980 C CA . GLN A 1 261 ? -13.679 21.558 22.373 1.00 85.12 261 GLN A CA 1
ATOM 1981 C C . GLN A 1 261 ? -13.321 20.792 21.084 1.00 85.12 261 GLN A C 1
ATOM 1983 O O . GLN A 1 261 ? -13.564 21.294 19.983 1.00 85.12 261 GLN A O 1
ATOM 1988 N N . PRO A 1 262 ? -12.714 19.601 21.203 1.00 87.81 262 PRO A N 1
ATOM 1989 C CA . PRO A 1 262 ? -12.290 18.834 20.042 1.00 87.81 262 PRO A CA 1
ATOM 1990 C C . PRO A 1 262 ? -13.499 18.472 19.169 1.00 87.81 262 PRO A C 1
ATOM 1992 O O . PRO A 1 262 ? -14.534 17.999 19.651 1.00 87.81 262 PRO A O 1
ATOM 1995 N N . ARG A 1 263 ? -13.378 18.751 17.874 1.00 90.50 263 ARG A N 1
ATOM 1996 C CA . ARG A 1 263 ? -14.431 18.635 16.869 1.00 90.50 263 ARG A CA 1
ATOM 1997 C C . ARG A 1 263 ? -13.864 17.962 15.638 1.00 90.50 263 ARG A C 1
ATOM 1999 O O . ARG A 1 263 ? -12.804 18.349 15.158 1.00 90.50 263 ARG A O 1
ATOM 2006 N N . ILE A 1 264 ? -14.610 16.994 15.129 1.00 93.19 264 ILE A N 1
ATOM 2007 C CA . ILE A 1 264 ? -14.306 16.294 13.888 1.00 93.19 264 ILE A CA 1
ATOM 2008 C C . ILE A 1 264 ? -15.566 16.346 13.028 1.00 93.19 264 ILE A C 1
ATOM 2010 O O . ILE A 1 264 ? -16.625 15.900 13.469 1.00 93.19 264 ILE A O 1
ATOM 2014 N N . SER A 1 265 ? -15.484 16.901 11.823 1.00 95.00 265 SER A N 1
ATOM 2015 C CA . SER A 1 265 ? -16.583 16.878 10.859 1.00 95.00 265 SER A CA 1
ATOM 2016 C C . SER A 1 265 ? -16.291 15.923 9.714 1.00 95.00 265 SER A C 1
ATOM 2018 O O . SER A 1 265 ? -15.197 15.939 9.155 1.00 95.00 265 SER A O 1
ATOM 2020 N N . VAL A 1 266 ? -17.288 15.122 9.341 1.00 96.44 266 VAL A N 1
ATOM 2021 C CA . VAL A 1 266 ? -17.252 14.280 8.143 1.00 96.44 266 VAL A CA 1
ATOM 2022 C C . VAL A 1 266 ? -18.332 14.762 7.192 1.00 96.44 266 VAL A C 1
ATOM 2024 O O . VAL A 1 266 ? -19.512 14.758 7.540 1.00 96.44 266 VAL A O 1
ATOM 2027 N N . ALA A 1 267 ? -17.932 15.195 6.001 1.00 96.88 267 ALA A N 1
ATOM 2028 C CA . ALA A 1 267 ? -18.847 15.706 4.990 1.00 96.88 267 ALA A CA 1
ATOM 2029 C C . ALA A 1 267 ? -18.716 14.931 3.683 1.00 96.88 267 ALA A C 1
ATOM 2031 O O . ALA A 1 267 ? -17.651 14.401 3.367 1.00 96.88 267 ALA A O 1
ATOM 2032 N N . THR A 1 268 ? -19.808 14.886 2.923 1.00 96.94 268 THR A N 1
ATOM 2033 C CA . THR A 1 268 ? -19.812 14.350 1.560 1.00 96.94 268 THR A CA 1
ATOM 2034 C C . THR A 1 268 ? -20.347 15.398 0.595 1.00 96.94 268 THR A C 1
ATOM 2036 O O . THR A 1 268 ? -21.229 16.178 0.954 1.00 96.94 268 THR A O 1
ATOM 2039 N N . ARG A 1 269 ? -19.790 15.473 -0.618 1.00 92.38 269 ARG A N 1
ATOM 2040 C CA . ARG A 1 269 ? -20.237 16.435 -1.637 1.00 92.38 269 ARG A CA 1
ATOM 2041 C C . ARG A 1 269 ? -19.909 15.968 -3.049 1.00 92.38 269 ARG A C 1
ATOM 2043 O O . ARG A 1 269 ? -18.886 15.332 -3.279 1.00 92.38 269 ARG A O 1
ATOM 2050 N N . TYR A 1 270 ? -20.726 16.363 -4.022 1.00 88.75 270 TYR A N 1
ATOM 2051 C CA . TYR A 1 270 ? -20.383 16.205 -5.433 1.00 88.75 270 TYR A CA 1
ATOM 2052 C C . TYR A 1 270 ? -19.470 17.343 -5.910 1.00 88.75 270 TYR A C 1
ATOM 2054 O O . TYR A 1 270 ? -19.785 18.527 -5.760 1.00 88.75 270 TYR A O 1
ATOM 2062 N N . ARG A 1 271 ? -18.345 16.999 -6.537 1.00 80.38 271 ARG A N 1
ATOM 2063 C CA . ARG A 1 271 ? -17.422 17.953 -7.159 1.00 80.38 271 ARG A CA 1
ATOM 2064 C C . ARG A 1 271 ? -17.446 17.819 -8.668 1.00 80.38 271 ARG A C 1
ATOM 2066 O O . ARG A 1 271 ? -16.865 16.899 -9.233 1.00 80.38 271 ARG A O 1
ATOM 2073 N N . ALA A 1 272 ? -18.082 18.778 -9.331 1.00 72.94 272 ALA A N 1
ATOM 2074 C CA . ALA A 1 272 ? -18.013 18.903 -10.780 1.00 72.94 272 ALA A CA 1
ATOM 2075 C C . ALA A 1 272 ? -16.608 19.339 -11.235 1.00 72.94 272 ALA A C 1
ATOM 2077 O O . ALA A 1 272 ? -15.919 20.072 -10.529 1.00 72.94 272 ALA A O 1
ATOM 2078 N N . GLY A 1 273 ? -16.203 18.932 -12.440 1.00 59.66 273 GLY A N 1
ATOM 2079 C CA . GLY A 1 273 ? -14.974 19.424 -13.081 1.00 59.66 273 GLY A CA 1
ATOM 2080 C C . GLY A 1 273 ? -13.761 18.500 -12.967 1.00 59.66 273 GLY A C 1
ATOM 2081 O O . GLY A 1 273 ? -12.783 18.712 -13.681 1.00 59.66 273 GLY A O 1
ATOM 2082 N N . PHE A 1 274 ? -13.846 17.430 -12.176 1.00 58.53 274 PHE A N 1
ATOM 2083 C CA . PHE A 1 274 ? -12.869 16.346 -12.227 1.00 58.53 274 PHE A CA 1
ATOM 2084 C C . PHE A 1 274 ? -13.112 15.457 -13.450 1.00 58.53 274 PHE A C 1
ATOM 2086 O O . PHE A 1 274 ? -14.255 15.170 -13.813 1.00 58.53 274 PHE A O 1
ATOM 2093 N N . ARG A 1 275 ? -12.025 15.052 -14.112 1.00 51.88 275 ARG A N 1
ATOM 2094 C CA . ARG A 1 275 ? -12.042 14.113 -15.237 1.00 51.88 275 ARG A CA 1
ATOM 2095 C C . ARG A 1 275 ? -11.205 12.904 -14.859 1.00 51.88 275 ARG A C 1
ATOM 2097 O O . ARG A 1 275 ? -9.983 12.963 -14.940 1.00 51.88 275 ARG A O 1
ATOM 2104 N N . PHE A 1 276 ? -11.869 11.818 -14.494 1.00 51.66 276 PHE A N 1
ATOM 2105 C CA . PHE A 1 276 ? -11.210 10.537 -14.257 1.00 51.66 276 PHE A CA 1
ATOM 2106 C C . PHE A 1 276 ? -11.241 9.691 -15.534 1.00 51.66 276 PHE A C 1
ATOM 2108 O O . PHE A 1 276 ? -12.193 9.762 -16.322 1.00 51.66 276 PHE A O 1
ATOM 2115 N N . ALA A 1 277 ? -10.186 8.911 -15.770 1.00 45.69 277 ALA A N 1
ATOM 2116 C CA . ALA A 1 277 ? -10.205 7.884 -16.803 1.00 45.69 277 ALA A CA 1
ATOM 2117 C C . ALA A 1 277 ? -11.156 6.769 -16.340 1.00 45.69 277 ALA A C 1
ATOM 2119 O O . ALA A 1 277 ? -10.868 6.072 -15.373 1.00 45.69 277 ALA A O 1
ATOM 2120 N N . GLY A 1 278 ? -12.320 6.639 -16.981 1.00 45.34 278 GLY A N 1
ATOM 2121 C CA . GLY A 1 278 ? -13.209 5.504 -16.731 1.00 45.34 278 GLY A CA 1
ATOM 2122 C C . GLY A 1 278 ? -12.561 4.222 -17.251 1.00 45.34 278 GLY A C 1
ATOM 2123 O O . GLY A 1 278 ? -12.000 4.246 -18.346 1.00 45.34 278 GLY A O 1
ATOM 2124 N N . ARG A 1 279 ? -12.631 3.126 -16.481 1.00 43.38 279 ARG A N 1
ATOM 2125 C CA . ARG A 1 279 ? -12.037 1.838 -16.878 1.00 43.38 279 ARG A CA 1
ATOM 2126 C C . ARG A 1 279 ? -12.669 1.267 -18.155 1.00 43.38 279 ARG A C 1
ATOM 2128 O O . ARG A 1 279 ? -11.917 0.776 -18.979 1.00 43.38 279 ARG A O 1
ATOM 2135 N N . ASP A 1 280 ? -13.976 1.455 -18.380 1.00 40.44 280 ASP A N 1
ATOM 2136 C CA . ASP A 1 280 ? -14.689 0.916 -19.559 1.00 40.44 280 ASP A CA 1
ATOM 2137 C C . ASP A 1 280 ? -15.879 1.792 -20.039 1.00 40.44 280 ASP A C 1
ATOM 2139 O O . ASP A 1 280 ? -16.835 1.303 -20.639 1.00 40.44 280 ASP A O 1
ATOM 2143 N N . GLY A 1 281 ? -15.873 3.108 -19.773 1.00 45.16 281 GLY A N 1
ATOM 2144 C CA . GLY A 1 281 ? -17.039 3.970 -20.035 1.00 45.16 281 GLY A CA 1
ATOM 2145 C C . GLY A 1 281 ? -16.743 5.470 -20.157 1.00 45.16 281 GLY A C 1
ATOM 2146 O O . GLY A 1 281 ? -15.589 5.892 -20.025 1.00 45.16 281 GLY A O 1
ATOM 2147 N N . PRO A 1 282 ? -17.764 6.310 -20.442 1.00 41.56 282 PRO A N 1
ATOM 2148 C CA . PRO A 1 282 ? -17.571 7.744 -20.634 1.00 41.56 282 PRO A CA 1
ATOM 2149 C C . PRO A 1 282 ? -16.943 8.379 -19.389 1.00 41.56 282 PRO A C 1
ATOM 2151 O O . PRO A 1 282 ? -17.339 8.085 -18.265 1.00 41.56 282 PRO A O 1
ATOM 2154 N N . ARG A 1 283 ? -15.966 9.275 -19.602 1.00 52.28 283 ARG A N 1
ATOM 2155 C CA . ARG A 1 283 ? -15.280 10.033 -18.540 1.00 52.28 283 ARG A CA 1
ATOM 2156 C C . ARG A 1 283 ? -16.302 10.607 -17.552 1.00 52.28 283 ARG A C 1
ATOM 2158 O O . ARG A 1 283 ? -17.108 11.457 -17.944 1.00 52.28 283 ARG A O 1
ATOM 2165 N N . ALA A 1 284 ? -16.240 10.180 -16.290 1.00 55.22 284 ALA A N 1
ATOM 2166 C CA . ALA A 1 284 ? -17.030 10.782 -15.223 1.00 55.22 284 ALA A CA 1
ATOM 2167 C C . ALA A 1 284 ? -16.693 12.282 -15.144 1.00 55.22 284 ALA A C 1
ATOM 2169 O O . ALA A 1 284 ? -15.521 12.661 -15.168 1.00 55.22 284 ALA A O 1
ATOM 2170 N N . ARG A 1 285 ? -17.723 13.141 -15.123 1.00 58.47 285 ARG A N 1
ATOM 2171 C CA . ARG A 1 285 ? -17.591 14.615 -15.120 1.00 58.47 285 ARG A CA 1
ATOM 2172 C C . ARG A 1 285 ? -17.544 15.218 -13.708 1.00 58.47 285 ARG A C 1
ATOM 2174 O O . ARG A 1 285 ? -17.794 16.416 -13.537 1.00 58.47 285 ARG A O 1
ATOM 2181 N N . GLY A 1 286 ? -17.243 14.400 -12.709 1.00 69.56 286 GLY A N 1
ATOM 2182 C CA . GLY A 1 286 ? -17.126 14.826 -11.327 1.00 69.56 286 GLY A CA 1
ATOM 2183 C C . GLY A 1 286 ? -16.655 13.714 -10.402 1.00 69.56 286 GLY A C 1
ATOM 2184 O O . GLY A 1 286 ? -16.548 12.559 -10.812 1.00 69.56 286 GLY A O 1
ATOM 2185 N N . ALA A 1 287 ? -16.352 14.102 -9.169 1.00 81.88 287 ALA A N 1
ATOM 2186 C CA . ALA A 1 287 ? -15.924 13.238 -8.078 1.00 81.88 287 ALA A CA 1
ATOM 2187 C C . ALA A 1 287 ? -16.958 13.269 -6.951 1.00 81.88 287 ALA A C 1
ATOM 2189 O O . ALA A 1 287 ? -17.590 14.304 -6.720 1.00 81.88 287 ALA A O 1
ATOM 2190 N N . LEU A 1 288 ? -17.079 12.170 -6.214 1.00 89.62 288 LEU A N 1
ATOM 2191 C CA . LEU A 1 288 ? -17.635 12.204 -4.867 1.00 89.62 288 LEU A CA 1
ATOM 2192 C C . LEU A 1 288 ? -16.487 12.550 -3.917 1.00 89.62 288 LEU A C 1
ATOM 2194 O O . LEU A 1 288 ? -15.490 11.838 -3.860 1.00 89.62 288 LEU A O 1
ATOM 2198 N N . GLU A 1 289 ? -16.612 13.664 -3.208 1.00 91.88 289 GLU A N 1
ATOM 2199 C CA . GLU A 1 289 ? -15.663 14.087 -2.183 1.00 91.88 289 GLU A CA 1
ATOM 2200 C C . GLU A 1 289 ? -16.148 13.615 -0.816 1.00 91.88 289 GLU A C 1
ATOM 2202 O O . GLU A 1 289 ? -17.313 13.819 -0.464 1.00 91.88 289 GLU A O 1
ATOM 2207 N N . ILE A 1 290 ? -15.234 13.026 -0.049 1.00 95.75 290 ILE A N 1
ATOM 2208 C CA . ILE A 1 290 ? -15.395 12.743 1.374 1.00 95.75 290 ILE A CA 1
ATOM 2209 C C . ILE A 1 290 ? -14.332 13.564 2.095 1.00 95.75 290 ILE A C 1
ATOM 2211 O O . ILE A 1 290 ? -13.144 13.389 1.839 1.00 95.75 290 ILE A O 1
ATOM 2215 N N . SER A 1 291 ? -14.748 14.455 2.990 1.00 95.81 291 SER A N 1
ATOM 2216 C CA . SER A 1 291 ? -13.828 15.284 3.769 1.00 95.81 291 SER A CA 1
ATOM 2217 C C . SER A 1 291 ? -13.923 14.931 5.247 1.00 95.81 291 SER A C 1
ATOM 2219 O O . SER A 1 291 ? -15.020 14.964 5.809 1.00 95.81 291 SER A O 1
ATOM 2221 N N . VAL A 1 292 ? -12.783 14.657 5.879 1.00 95.81 292 VAL A N 1
ATOM 2222 C CA . VAL A 1 292 ? -12.648 14.538 7.335 1.00 95.81 292 VAL A CA 1
ATOM 2223 C C . VAL A 1 292 ? -11.850 15.744 7.813 1.00 95.81 292 VAL A C 1
ATOM 2225 O O . VAL A 1 292 ? -10.699 15.910 7.428 1.00 95.81 292 VAL A O 1
ATOM 2228 N N . THR A 1 293 ? -12.468 16.606 8.614 1.00 94.94 293 THR A N 1
ATOM 2229 C CA . THR A 1 293 ? -11.854 17.849 9.099 1.00 94.94 293 THR A CA 1
ATOM 2230 C C . THR A 1 293 ? -11.828 17.848 10.611 1.00 94.94 293 THR A C 1
ATOM 2232 O O . THR A 1 293 ? -12.825 17.509 11.245 1.00 94.94 293 THR A O 1
ATOM 2235 N N . ASP A 1 294 ? -10.714 18.270 11.192 1.00 92.75 294 ASP A N 1
ATOM 2236 C CA . ASP A 1 294 ? -10.547 18.387 12.632 1.00 92.75 294 ASP A CA 1
ATOM 2237 C C . ASP A 1 294 ? -10.075 19.789 13.040 1.00 92.75 294 ASP A C 1
ATOM 2239 O O . ASP A 1 294 ? -9.641 20.581 12.204 1.00 92.75 294 ASP A O 1
ATOM 2243 N N . ASN A 1 295 ? -10.220 20.128 14.323 1.00 92.25 295 ASN A N 1
ATOM 2244 C CA . ASN A 1 295 ? -9.762 21.405 14.884 1.00 92.25 295 ASN A CA 1
ATOM 2245 C C . ASN A 1 295 ? -8.515 21.264 15.772 1.00 92.25 295 ASN A C 1
ATOM 2247 O O . ASN A 1 295 ? -8.341 22.039 16.717 1.00 92.25 295 ASN A O 1
ATOM 2251 N N . GLY A 1 296 ? -7.683 20.259 15.501 1.00 88.69 296 GLY A N 1
ATOM 2252 C CA . GLY A 1 296 ? -6.402 20.051 16.156 1.00 88.69 296 GLY A CA 1
ATOM 2253 C C . GLY A 1 296 ? -5.338 21.060 15.697 1.00 88.69 296 GLY A C 1
ATOM 2254 O O . GLY A 1 296 ? -5.635 22.042 15.015 1.00 88.69 296 GLY A O 1
ATOM 2255 N N . PRO A 1 297 ? -4.062 20.837 16.052 1.00 85.81 297 PRO A N 1
ATOM 2256 C CA . PRO A 1 297 ? -2.962 21.755 15.742 1.00 85.81 297 PRO A CA 1
ATOM 2257 C C . PRO A 1 297 ? -2.603 21.819 14.245 1.00 85.81 297 PRO A C 1
ATOM 2259 O O . PRO A 1 297 ? -1.766 22.634 13.859 1.00 85.81 297 PRO A O 1
ATOM 2262 N N . GLY A 1 298 ? -3.218 20.973 13.413 1.00 85.38 298 GLY A N 1
ATOM 2263 C CA . GLY A 1 298 ? -2.927 20.863 11.989 1.00 85.38 298 GLY A CA 1
ATOM 2264 C C . GLY A 1 298 ? -1.575 20.211 11.692 1.00 85.38 298 GLY A C 1
ATOM 2265 O O . GLY A 1 298 ? -0.890 19.676 12.570 1.00 85.38 298 GLY A O 1
ATOM 2266 N N . VAL A 1 299 ? -1.198 20.241 10.415 1.00 83.38 299 VAL A N 1
ATOM 2267 C CA . VAL A 1 299 ? 0.071 19.706 9.912 1.00 83.38 299 VAL A CA 1
ATOM 2268 C C . VAL A 1 299 ? 1.071 20.861 9.748 1.00 83.38 299 VAL A C 1
ATOM 2270 O O . VAL A 1 299 ? 0.737 21.844 9.088 1.00 83.38 299 VAL A O 1
ATOM 2273 N N . PRO A 1 300 ? 2.301 20.768 10.293 1.00 84.12 300 PRO A N 1
ATOM 2274 C CA . PRO A 1 300 ? 3.344 21.763 10.041 1.00 84.12 300 PRO A CA 1
ATOM 2275 C C . PRO A 1 300 ? 3.657 21.892 8.545 1.00 84.12 300 PRO A C 1
ATOM 2277 O O . PRO A 1 300 ? 3.769 20.880 7.859 1.00 84.12 300 PRO A O 1
ATOM 2280 N N . GLU A 1 301 ? 3.880 23.110 8.049 1.00 82.56 301 GLU A N 1
ATOM 2281 C CA . GLU A 1 301 ? 4.092 23.389 6.615 1.00 82.56 301 GLU A CA 1
ATOM 2282 C C . GLU A 1 301 ? 5.224 22.550 5.994 1.00 82.56 301 GLU A C 1
ATOM 2284 O O . GLU A 1 301 ? 5.061 21.970 4.923 1.00 82.56 301 GLU A O 1
ATOM 2289 N N . ALA A 1 302 ? 6.330 22.368 6.723 1.00 78.69 302 ALA A N 1
ATOM 2290 C CA . ALA A 1 302 ? 7.462 21.535 6.302 1.00 78.69 302 ALA A CA 1
ATOM 2291 C C . ALA A 1 302 ? 7.120 20.038 6.134 1.00 78.69 302 ALA A C 1
ATOM 2293 O O . ALA A 1 302 ? 7.864 19.301 5.489 1.00 78.69 302 ALA A O 1
ATOM 2294 N N . SER A 1 303 ? 6.014 19.585 6.723 1.00 78.00 303 SER A N 1
ATOM 2295 C CA . SER A 1 303 ? 5.565 18.192 6.706 1.00 78.00 303 SER A CA 1
ATOM 2296 C C . SER A 1 303 ? 4.487 17.926 5.657 1.00 78.00 303 SER A C 1
ATOM 2298 O O . SER A 1 303 ? 4.279 16.766 5.318 1.00 78.00 303 SER A O 1
ATOM 2300 N N . VAL A 1 304 ? 3.821 18.959 5.122 1.00 77.69 304 VAL A N 1
ATOM 2301 C CA . VAL A 1 304 ? 2.674 18.837 4.194 1.00 77.69 304 VAL A CA 1
ATOM 2302 C C . VAL A 1 304 ? 3.013 17.991 2.968 1.00 77.69 304 VAL A C 1
ATOM 2304 O O . VAL A 1 304 ? 2.234 17.121 2.596 1.00 77.69 304 VAL A O 1
ATOM 2307 N N . ALA A 1 305 ? 4.197 18.181 2.381 1.00 73.56 305 ALA A N 1
ATOM 2308 C CA . ALA A 1 305 ? 4.631 17.417 1.210 1.00 73.56 305 ALA A CA 1
ATOM 2309 C C . ALA A 1 305 ? 4.879 15.926 1.508 1.00 73.56 305 ALA A C 1
ATOM 2311 O O . ALA A 1 305 ? 4.879 15.110 0.594 1.00 73.56 305 ALA A O 1
ATOM 2312 N N . ARG A 1 306 ? 5.088 15.576 2.782 1.00 72.50 306 ARG A N 1
ATOM 2313 C CA . ARG A 1 306 ? 5.560 14.258 3.219 1.00 72.50 306 ARG A CA 1
ATOM 2314 C C . ARG A 1 306 ? 4.530 13.465 4.013 1.00 72.50 306 ARG A C 1
ATOM 2316 O O . ARG A 1 306 ? 4.761 12.297 4.287 1.00 72.50 306 ARG A O 1
ATOM 2323 N N . VAL A 1 307 ? 3.387 14.054 4.383 1.00 75.94 307 VAL A N 1
ATOM 2324 C CA . VAL A 1 307 ? 2.380 13.371 5.225 1.00 75.94 307 VAL A CA 1
ATOM 2325 C C . VAL A 1 307 ? 1.832 12.084 4.614 1.00 75.94 307 VAL A C 1
ATOM 2327 O O . VAL A 1 307 ? 1.335 11.226 5.337 1.00 75.94 307 VAL A O 1
ATOM 2330 N N . PHE A 1 308 ? 1.912 11.975 3.293 1.00 72.12 308 PHE A N 1
ATOM 2331 C CA . PHE A 1 308 ? 1.459 10.832 2.517 1.00 72.12 308 PHE A CA 1
ATOM 2332 C C . PHE A 1 308 ? 2.580 9.812 2.249 1.00 72.12 308 PHE A C 1
ATOM 2334 O O . PHE A 1 308 ? 2.296 8.730 1.741 1.00 72.12 308 PHE A O 1
ATOM 2341 N N . GLU A 1 309 ? 3.835 10.120 2.606 1.00 64.00 309 GLU A N 1
ATOM 2342 C CA . GLU A 1 309 ? 4.957 9.186 2.489 1.00 64.00 309 GLU A CA 1
ATOM 2343 C C . GLU A 1 309 ? 4.821 8.043 3.512 1.00 64.00 309 GLU A C 1
ATOM 2345 O O . GLU A 1 309 ? 4.542 8.291 4.692 1.00 64.00 309 GLU A O 1
ATOM 2350 N N . PRO A 1 310 ? 5.077 6.784 3.112 1.00 58.38 310 PRO A N 1
ATOM 2351 C CA . PRO A 1 310 ? 5.146 5.671 4.049 1.00 58.38 310 PRO A CA 1
ATOM 2352 C C . PRO A 1 310 ? 6.168 5.919 5.165 1.00 58.38 310 PRO A C 1
ATOM 2354 O O . PRO A 1 310 ? 7.257 6.441 4.933 1.00 58.38 310 PRO A O 1
ATOM 2357 N N . PHE A 1 311 ? 5.825 5.500 6.385 1.00 59.34 311 PHE A N 1
ATOM 2358 C CA . PHE A 1 311 ? 6.648 5.624 7.599 1.00 59.34 311 PHE A CA 1
ATOM 2359 C C . PHE A 1 311 ? 6.909 7.062 8.068 1.00 59.34 311 PHE A C 1
ATOM 2361 O O . PHE A 1 311 ? 7.569 7.263 9.091 1.00 59.34 311 PHE A O 1
ATOM 2368 N N . PHE A 1 312 ? 6.352 8.068 7.393 1.00 62.16 312 PHE A N 1
ATOM 2369 C CA . PHE A 1 312 ? 6.418 9.441 7.861 1.00 62.16 312 PHE A CA 1
ATOM 2370 C C . PHE A 1 312 ? 5.436 9.661 9.017 1.00 62.16 312 PHE A C 1
ATOM 2372 O O . PHE A 1 312 ? 4.231 9.432 8.918 1.00 62.16 312 PHE A O 1
ATOM 2379 N N . THR A 1 313 ? 5.954 10.113 10.156 1.00 67.00 313 THR A N 1
ATOM 2380 C CA . THR A 1 313 ? 5.154 10.458 11.333 1.00 67.00 313 THR A CA 1
ATOM 2381 C C . THR A 1 313 ? 5.860 11.537 12.140 1.00 67.00 313 THR A C 1
ATOM 2383 O O . THR A 1 313 ? 7.073 11.503 12.332 1.00 67.00 313 THR A O 1
ATOM 2386 N N . THR A 1 314 ? 5.094 12.492 12.657 1.00 67.56 314 THR A N 1
ATOM 2387 C CA . THR A 1 314 ? 5.568 13.483 13.636 1.00 67.56 314 THR A CA 1
ATOM 2388 C C . THR A 1 314 ? 5.223 13.084 15.075 1.00 67.56 314 THR A C 1
ATOM 2390 O O . THR A 1 314 ? 5.598 13.778 16.018 1.00 67.56 314 THR A O 1
ATOM 2393 N N . LYS A 1 315 ? 4.510 11.963 15.260 1.00 66.50 315 LYS A N 1
ATOM 2394 C CA . LYS A 1 315 ? 3.988 11.493 16.550 1.00 66.50 315 LYS A CA 1
ATOM 2395 C C . LYS A 1 315 ? 4.876 10.396 17.141 1.00 66.50 315 LYS A C 1
ATOM 2397 O O . LYS A 1 315 ? 5.283 9.473 16.431 1.00 66.50 315 LYS A O 1
ATOM 2402 N N . SER A 1 316 ? 5.113 10.445 18.452 1.00 49.50 316 SER A N 1
ATOM 2403 C CA . SER A 1 316 ? 5.842 9.408 19.189 1.00 49.50 316 SER A CA 1
ATOM 2404 C C . SER A 1 316 ? 5.052 8.091 19.209 1.00 49.50 316 SER A C 1
ATOM 2406 O O . SER A 1 316 ? 3.928 8.028 19.697 1.00 49.50 316 SER A O 1
ATOM 2408 N N . GLY A 1 317 ? 5.631 7.025 18.650 1.00 51.59 317 GLY A N 1
ATOM 2409 C CA . GLY A 1 317 ? 5.007 5.693 18.594 1.00 51.59 317 GLY A CA 1
ATOM 2410 C C . GLY A 1 317 ? 4.003 5.474 17.452 1.00 51.59 317 GLY A C 1
ATOM 2411 O O . GLY A 1 317 ? 3.462 4.374 17.334 1.00 51.59 317 GLY A O 1
ATOM 2412 N N . GLY A 1 318 ? 3.765 6.473 16.594 1.00 57.16 318 GLY A N 1
ATOM 2413 C CA . GLY A 1 318 ? 2.985 6.300 15.365 1.00 57.16 318 GLY A CA 1
ATOM 2414 C C . GLY A 1 318 ? 3.768 5.497 14.323 1.00 57.16 318 GLY A C 1
ATOM 2415 O O . GLY A 1 318 ? 4.969 5.683 14.180 1.00 57.16 318 GLY A O 1
ATOM 2416 N N . ALA A 1 319 ? 3.110 4.604 13.582 1.00 53.41 319 ALA A N 1
ATOM 2417 C CA . ALA A 1 319 ? 3.785 3.806 12.552 1.00 53.41 319 ALA A CA 1
ATOM 2418 C C . ALA A 1 319 ? 4.010 4.569 11.228 1.00 53.41 319 ALA A C 1
ATOM 2420 O O . ALA A 1 319 ? 4.796 4.119 10.405 1.00 53.41 319 ALA A O 1
ATOM 2421 N N . GLY A 1 320 ? 3.306 5.689 11.004 1.00 61.97 320 GLY A N 1
ATOM 2422 C CA . GLY A 1 320 ? 3.403 6.474 9.762 1.00 61.97 320 GLY A CA 1
ATOM 2423 C C . GLY A 1 320 ? 2.819 5.786 8.521 1.00 61.97 320 GLY A C 1
ATOM 2424 O O . GLY A 1 320 ? 3.176 6.124 7.403 1.00 61.97 320 GLY A O 1
ATOM 2425 N N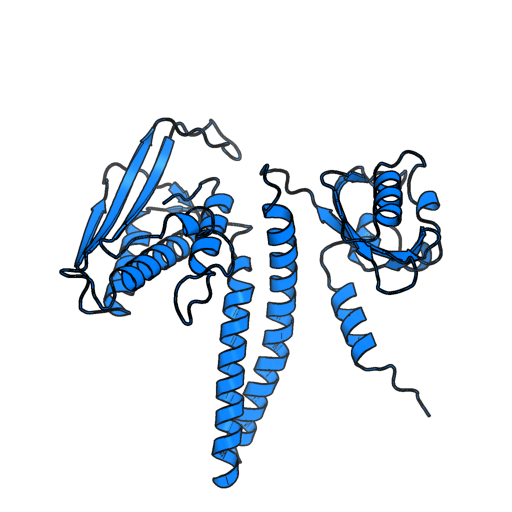 . ILE A 1 321 ? 1.952 4.786 8.705 1.00 65.62 321 ILE A N 1
ATOM 2426 C CA . ILE A 1 321 ? 1.409 3.965 7.605 1.00 65.62 321 ILE A CA 1
ATOM 2427 C C . ILE A 1 321 ? -0.014 4.395 7.211 1.00 65.62 321 ILE A C 1
ATOM 2429 O O . ILE A 1 321 ? -0.404 4.253 6.059 1.00 65.62 321 ILE A O 1
ATOM 2433 N N . GLY A 1 322 ? -0.790 4.963 8.141 1.00 70.88 322 GLY A N 1
ATOM 2434 C CA . GLY A 1 322 ? -2.228 5.187 7.943 1.00 70.88 322 GLY A CA 1
ATOM 2435 C C . GLY A 1 322 ? -2.580 6.078 6.747 1.00 70.88 322 GLY A C 1
ATOM 2436 O O . GLY A 1 322 ? -3.494 5.748 6.005 1.00 70.88 322 GLY A O 1
ATOM 2437 N N . LEU A 1 323 ? -1.856 7.183 6.524 1.00 81.00 323 LEU A N 1
ATOM 2438 C CA . LEU A 1 323 ? -2.111 8.058 5.367 1.00 81.00 323 LEU A CA 1
ATOM 2439 C C . LEU A 1 323 ? -1.580 7.478 4.053 1.00 81.00 323 LEU A C 1
ATOM 2441 O O . LEU A 1 323 ? -2.225 7.658 3.025 1.00 81.00 323 LEU A O 1
ATOM 2445 N N . ALA A 1 324 ? -0.470 6.738 4.084 1.00 70.12 324 ALA A N 1
ATOM 2446 C CA . ALA A 1 324 ? 0.032 6.028 2.909 1.00 70.12 324 ALA A CA 1
ATOM 2447 C C . ALA A 1 324 ? -0.978 4.972 2.421 1.00 70.12 324 ALA A C 1
ATOM 2449 O O . ALA A 1 324 ? -1.235 4.866 1.227 1.00 70.12 324 ALA A O 1
ATOM 2450 N N . VAL A 1 325 ? -1.642 4.270 3.346 1.00 72.50 325 VAL A N 1
ATOM 2451 C CA . VAL A 1 325 ? -2.747 3.347 3.030 1.00 72.50 325 VAL A CA 1
ATOM 2452 C C . VAL A 1 325 ? -3.916 4.070 2.350 1.00 72.50 325 VAL A C 1
ATOM 2454 O O . VAL A 1 325 ? -4.458 3.575 1.366 1.00 72.50 325 VAL A O 1
ATOM 2457 N N . VAL A 1 326 ? -4.286 5.267 2.818 1.00 82.50 326 VAL A N 1
ATOM 2458 C CA . VAL A 1 326 ? -5.352 6.066 2.185 1.00 82.50 326 VAL A CA 1
ATOM 2459 C C . VAL A 1 326 ? -4.993 6.425 0.740 1.00 82.50 326 VAL A C 1
ATOM 2461 O O . VAL A 1 326 ? -5.857 6.340 -0.131 1.00 82.50 326 VAL A O 1
ATOM 2464 N N . VAL A 1 327 ? -3.738 6.796 0.469 1.00 76.81 327 VAL A N 1
ATOM 2465 C CA . VAL A 1 327 ? -3.263 7.110 -0.890 1.00 76.81 327 VAL A CA 1
ATOM 2466 C C . VAL A 1 327 ? -3.432 5.909 -1.813 1.00 76.81 327 VAL A C 1
ATOM 2468 O O . VAL A 1 327 ? -4.043 6.049 -2.871 1.00 76.81 327 VAL A O 1
ATOM 2471 N N . GLU A 1 328 ? -2.963 4.735 -1.391 1.00 70.50 328 GLU A N 1
ATOM 2472 C CA . GLU A 1 328 ? -3.064 3.498 -2.175 1.00 70.50 328 GLU A CA 1
ATOM 2473 C C . GLU A 1 328 ? -4.522 3.111 -2.444 1.00 70.50 328 GLU A C 1
ATOM 2475 O O . GLU A 1 328 ? -4.896 2.826 -3.584 1.00 70.50 328 GLU A O 1
ATOM 2480 N N . ILE A 1 329 ? -5.386 3.190 -1.424 1.00 77.12 329 ILE A N 1
ATOM 2481 C CA . ILE A 1 329 ? -6.824 2.944 -1.583 1.00 77.12 329 ILE A CA 1
ATOM 2482 C C . ILE A 1 329 ? -7.426 3.898 -2.617 1.00 77.12 329 ILE A C 1
ATOM 2484 O O . ILE A 1 329 ? -8.162 3.458 -3.502 1.00 77.12 329 ILE A O 1
ATOM 2488 N N . MET A 1 330 ? -7.140 5.198 -2.525 1.00 81.38 330 MET A N 1
ATOM 2489 C CA . MET A 1 330 ? -7.689 6.177 -3.464 1.00 81.38 330 MET A CA 1
ATOM 2490 C C . MET A 1 330 ? -7.186 5.924 -4.888 1.00 81.38 330 MET A C 1
ATOM 2492 O O . MET A 1 330 ? -7.998 5.884 -5.814 1.00 81.38 330 MET A O 1
ATOM 2496 N N . GLN A 1 331 ? -5.887 5.675 -5.067 1.00 72.25 331 GLN A N 1
ATOM 2497 C CA . GLN A 1 331 ? -5.295 5.380 -6.374 1.00 72.25 331 GLN A CA 1
ATOM 2498 C C . GLN A 1 331 ? -5.894 4.119 -7.007 1.00 72.25 331 GLN A C 1
ATOM 2500 O O . GLN A 1 331 ? -6.241 4.125 -8.191 1.00 72.25 331 GLN A O 1
ATOM 2505 N N . ALA A 1 332 ? -6.107 3.063 -6.219 1.00 69.62 332 ALA A N 1
ATOM 2506 C CA . ALA A 1 332 ? -6.719 1.823 -6.685 1.00 69.62 332 ALA A CA 1
ATOM 2507 C C . ALA A 1 332 ? -8.141 2.007 -7.245 1.00 69.62 332 ALA A C 1
ATOM 2509 O O . ALA A 1 332 ? -8.553 1.272 -8.152 1.00 69.62 332 ALA A O 1
ATOM 2510 N N . HIS A 1 333 ? -8.865 3.012 -6.743 1.00 76.00 333 HIS A N 1
ATOM 2511 C CA . HIS A 1 333 ? -10.203 3.408 -7.194 1.00 76.00 333 HIS A CA 1
ATOM 2512 C C . HIS A 1 333 ? -10.188 4.550 -8.225 1.00 76.00 333 HIS A C 1
ATOM 2514 O O . HIS A 1 333 ? -11.242 5.063 -8.596 1.00 76.00 333 HIS A O 1
ATOM 2520 N N . GLY A 1 334 ? -9.009 4.961 -8.709 1.00 71.81 334 GLY A N 1
ATOM 2521 C CA . GLY A 1 334 ? -8.860 6.065 -9.661 1.00 71.81 334 GLY A CA 1
ATOM 2522 C C . GLY A 1 334 ? -9.150 7.449 -9.068 1.00 71.81 334 GLY A C 1
ATOM 2523 O O . GLY A 1 334 ? -9.358 8.398 -9.824 1.00 71.81 334 GLY A O 1
ATOM 2524 N N . GLY A 1 335 ? -9.189 7.559 -7.740 1.00 75.38 335 GLY A N 1
ATOM 2525 C CA . GLY A 1 335 ? -9.307 8.803 -6.990 1.00 75.38 335 GLY A CA 1
ATOM 2526 C C . GLY A 1 335 ? -7.953 9.315 -6.496 1.00 75.38 335 GLY A C 1
ATOM 2527 O O . GLY A 1 335 ? -6.892 8.807 -6.854 1.00 75.38 335 GLY A O 1
ATOM 2528 N N . PHE A 1 336 ? -7.994 10.341 -5.653 1.00 78.50 336 PHE A N 1
ATOM 2529 C CA . PHE A 1 336 ? -6.817 10.906 -4.999 1.00 78.50 336 PHE A CA 1
ATOM 2530 C C . PHE A 1 336 ? -7.206 11.447 -3.619 1.00 78.50 336 PHE A C 1
ATOM 2532 O O . PHE A 1 336 ? -8.384 11.667 -3.339 1.00 78.50 336 PHE A O 1
ATOM 2539 N N . VAL A 1 337 ? -6.210 11.674 -2.766 1.00 82.19 337 VAL A N 1
ATOM 2540 C CA . VAL A 1 337 ? -6.366 12.305 -1.451 1.00 82.19 337 VAL A CA 1
ATOM 2541 C C . VAL A 1 337 ? -5.540 13.586 -1.404 1.00 82.19 337 VAL A C 1
ATOM 2543 O O . VAL A 1 337 ? -4.467 13.660 -1.999 1.00 82.19 337 VAL A O 1
ATOM 2546 N N . VAL A 1 338 ? -6.057 14.597 -0.714 1.00 82.75 338 VAL A N 1
ATOM 2547 C CA . VAL A 1 338 ? -5.384 15.872 -0.438 1.00 82.75 338 VAL A CA 1
ATOM 2548 C C . VAL A 1 338 ? -5.687 16.301 0.997 1.00 82.75 338 VAL A C 1
ATOM 2550 O O . VAL A 1 338 ? -6.628 15.783 1.603 1.00 82.75 338 VAL A O 1
ATOM 2553 N N . LEU A 1 339 ? -4.871 17.213 1.527 1.00 81.06 339 LEU A N 1
ATOM 2554 C CA . LEU A 1 339 ? -5.115 17.888 2.805 1.00 81.06 339 LEU A CA 1
ATOM 2555 C C . LEU A 1 339 ? -6.084 19.064 2.661 1.00 81.06 339 LEU A C 1
ATOM 2557 O O . LEU A 1 339 ? -6.045 19.730 1.599 1.00 81.06 339 LEU A O 1
#

Mean predicted aligned error: 17.7 Å